Protein AF-A0A7J2KAG3-F1 (afdb_monomer_lite)

Sequence (237 aa):
NYCVRGIPLATIDLNRLYPGDPKGSLAERITATIWKLAKGYEFIVDMHTAGLSIPFILIDPAPPELRKKIIDVAVKTGITVLDEYAPEKYEVKKLAASLPGVAIKENIPSFTVELPGVIGPDEKGISVGFKVLKNIMLTLGLIEDSYEEVNEYPVIKELGYRREDVTALHGGFIEYNVSLGEKVKENTRIAIIRNVFGEIVEEVKAPKECYIVALHDSRRIWSGSTAALIAVKYTPR

Structure (mmCIF, N/CA/C/O backbone):
data_AF-A0A7J2KAG3-F1
#
_entry.id   AF-A0A7J2KAG3-F1
#
loop_
_atom_site.group_PDB
_atom_site.id
_atom_site.type_symbol
_atom_site.label_atom_id
_atom_site.label_alt_id
_atom_site.label_comp_id
_atom_site.label_asym_id
_atom_site.label_entity_id
_atom_site.label_seq_id
_atom_site.pdbx_PDB_ins_code
_atom_site.Cartn_x
_atom_site.Cartn_y
_atom_site.Cartn_z
_atom_site.occupancy
_atom_site.B_iso_or_equiv
_atom_site.auth_seq_id
_atom_site.auth_co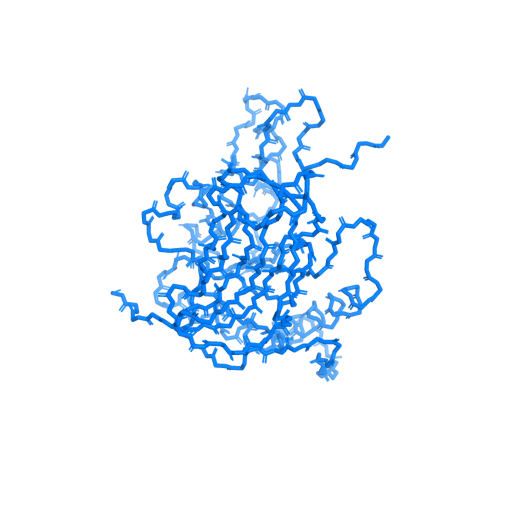mp_id
_atom_site.auth_asym_id
_atom_site.auth_atom_id
_atom_site.pdbx_PDB_model_num
ATOM 1 N N . ASN A 1 1 ? -15.440 -18.493 -12.252 1.00 49.09 1 ASN A N 1
ATOM 2 C CA . ASN A 1 1 ? -14.753 -17.713 -11.200 1.00 49.09 1 ASN A CA 1
ATOM 3 C C . ASN A 1 1 ? -13.962 -16.608 -11.860 1.00 49.09 1 ASN A C 1
ATOM 5 O O . ASN A 1 1 ? -12.964 -16.894 -12.505 1.00 49.09 1 ASN A O 1
ATOM 9 N N . TYR A 1 2 ? -14.458 -15.376 -11.804 1.00 62.03 2 TYR A N 1
ATOM 10 C CA . TYR A 1 2 ? -13.734 -14.231 -12.345 1.00 62.03 2 TYR A CA 1
ATOM 11 C C . TYR A 1 2 ? -12.742 -13.744 -11.281 1.00 62.03 2 TYR A C 1
ATOM 13 O O . TYR A 1 2 ? -13.168 -13.253 -10.241 1.00 62.03 2 TYR A O 1
ATOM 21 N N . CYS A 1 3 ? -11.438 -13.899 -11.519 1.00 75.81 3 CYS A N 1
ATOM 22 C CA . CYS A 1 3 ? -10.382 -13.312 -10.686 1.00 75.81 3 CYS A CA 1
ATOM 23 C C . CYS A 1 3 ? -10.067 -11.904 -11.203 1.00 75.81 3 CYS A C 1
ATOM 25 O O . CYS A 1 3 ? -9.041 -11.688 -11.844 1.00 75.81 3 CYS A O 1
ATOM 27 N N . VAL A 1 4 ? -11.001 -10.970 -11.021 1.00 79.88 4 VAL A N 1
ATOM 28 C CA . VAL A 1 4 ? -10.890 -9.596 -11.533 1.00 79.88 4 VAL A CA 1
ATOM 29 C C . VAL A 1 4 ? -11.095 -8.586 -10.413 1.00 79.88 4 VAL A C 1
ATOM 31 O O . VAL A 1 4 ? -11.877 -8.817 -9.493 1.00 79.88 4 VAL A O 1
ATOM 34 N N . ARG A 1 5 ? -10.409 -7.445 -10.506 1.00 81.50 5 ARG A N 1
ATOM 35 C CA . ARG A 1 5 ? -10.687 -6.283 -9.661 1.00 81.50 5 ARG A CA 1
ATOM 36 C C . ARG A 1 5 ? -12.017 -5.663 -10.098 1.00 81.50 5 ARG A C 1
ATOM 38 O O . ARG A 1 5 ? -12.143 -5.249 -11.248 1.00 81.50 5 ARG A O 1
ATOM 45 N N . GLY A 1 6 ? -12.971 -5.567 -9.174 1.00 82.75 6 GLY A N 1
ATOM 46 C CA . GLY A 1 6 ? -14.291 -4.983 -9.427 1.00 82.75 6 GLY A CA 1
ATOM 47 C C . GLY A 1 6 ? -15.374 -6.015 -9.747 1.00 82.75 6 GLY A C 1
ATOM 48 O O . GLY A 1 6 ? -15.203 -7.215 -9.539 1.00 82.75 6 GLY A O 1
ATOM 49 N N . ILE A 1 7 ? -16.525 -5.539 -10.227 1.00 82.94 7 ILE A N 1
ATOM 50 C CA . ILE A 1 7 ? -17.624 -6.424 -10.640 1.00 82.94 7 ILE A CA 1
ATOM 51 C C . ILE A 1 7 ? -17.296 -7.017 -12.019 1.00 82.94 7 ILE A C 1
ATOM 53 O O . ILE A 1 7 ? -17.003 -6.256 -12.940 1.00 82.94 7 ILE A O 1
ATOM 57 N N . PRO A 1 8 ? -17.377 -8.348 -12.212 1.00 80.62 8 PRO A N 1
ATOM 58 C CA . PRO A 1 8 ? -17.111 -8.964 -13.506 1.00 80.62 8 PRO A CA 1
ATOM 59 C C . PRO A 1 8 ? -17.924 -8.334 -14.634 1.00 80.62 8 PRO A C 1
ATOM 61 O O . PRO A 1 8 ? -19.121 -8.102 -14.483 1.00 80.62 8 PRO A O 1
ATOM 64 N N . LEU A 1 9 ? -17.268 -8.091 -15.771 1.00 76.62 9 LEU A N 1
ATOM 65 C CA . LEU A 1 9 ? -17.854 -7.444 -16.954 1.00 76.62 9 LEU A CA 1
ATOM 66 C C . LEU A 1 9 ? -18.278 -5.977 -16.743 1.00 76.62 9 LEU A C 1
ATOM 68 O O . LEU A 1 9 ? -18.840 -5.374 -17.653 1.00 76.62 9 LEU A O 1
ATOM 72 N N . ALA A 1 10 ? -17.965 -5.379 -15.592 1.00 77.00 10 ALA A N 1
ATOM 73 C CA . ALA A 1 10 ? -18.113 -3.956 -15.331 1.00 77.00 10 ALA A CA 1
ATOM 74 C C . ALA A 1 10 ? -16.744 -3.334 -15.021 1.00 77.00 10 ALA A C 1
ATOM 76 O O . ALA A 1 10 ? -15.907 -3.920 -14.341 1.00 77.00 10 ALA A O 1
ATOM 77 N N . THR A 1 11 ? -16.512 -2.102 -15.466 1.00 79.38 11 THR A N 1
ATOM 78 C CA . THR A 1 11 ? -15.291 -1.340 -15.143 1.00 79.38 11 THR A CA 1
ATOM 79 C C . THR A 1 11 ? -15.426 -0.592 -13.811 1.00 79.38 11 THR A C 1
ATOM 81 O O . THR A 1 11 ? -14.945 0.532 -13.669 1.00 79.38 11 THR A O 1
ATOM 84 N N . ILE A 1 12 ? -16.155 -1.174 -12.854 1.00 88.19 12 ILE A N 1
ATOM 85 C CA . ILE A 1 12 ? -16.530 -0.527 -11.593 1.00 88.19 12 ILE A CA 1
ATOM 86 C C . ILE A 1 12 ? -15.623 -1.024 -10.469 1.00 88.19 12 ILE A C 1
ATOM 88 O O . ILE A 1 12 ? -15.639 -2.207 -10.129 1.00 88.19 12 ILE A O 1
ATOM 92 N N . ASP A 1 13 ? -14.889 -0.098 -9.852 1.00 90.88 13 ASP A N 1
ATOM 93 C CA . ASP A 1 13 ? -14.155 -0.336 -8.609 1.00 90.88 13 ASP A CA 1
ATOM 94 C C . ASP A 1 13 ? -15.065 -0.027 -7.409 1.00 90.88 13 ASP A C 1
ATOM 96 O O . ASP A 1 13 ? -15.431 1.127 -7.175 1.00 90.88 13 ASP A O 1
ATOM 100 N N . LEU A 1 14 ? -15.436 -1.062 -6.647 1.00 92.94 14 LEU A N 1
ATOM 101 C CA . LEU A 1 14 ? -16.272 -0.923 -5.449 1.00 92.94 14 LEU A CA 1
ATOM 102 C C . LEU A 1 14 ? -15.633 0.006 -4.412 1.00 92.94 14 LEU A C 1
ATOM 104 O O . LEU A 1 14 ? -16.338 0.762 -3.749 1.00 92.94 14 LEU A O 1
ATOM 108 N N . ASN A 1 15 ? -14.300 0.024 -4.315 1.00 94.25 15 ASN A N 1
ATOM 109 C CA . ASN A 1 15 ? -13.588 0.837 -3.332 1.00 94.25 15 ASN A CA 1
ATOM 110 C C . ASN A 1 15 ? -13.514 2.328 -3.726 1.00 94.25 15 ASN A C 1
ATOM 112 O O . ASN A 1 15 ? -12.659 3.065 -3.237 1.00 94.25 15 ASN A O 1
ATOM 116 N N . ARG A 1 16 ? -14.366 2.769 -4.661 1.00 95.69 16 ARG A N 1
ATOM 117 C CA . ARG A 1 16 ? -14.600 4.171 -5.052 1.00 95.69 16 ARG A CA 1
ATOM 118 C C . ARG A 1 16 ? -16.066 4.581 -4.916 1.00 95.69 16 ARG A C 1
ATOM 120 O O . ARG A 1 16 ? -16.443 5.648 -5.395 1.00 95.69 16 ARG A O 1
ATOM 127 N N . LEU A 1 17 ? -16.887 3.717 -4.321 1.00 95.88 17 LEU A N 1
ATOM 128 C CA . LEU A 1 17 ? -18.338 3.861 -4.245 1.00 95.88 17 LEU A CA 1
ATOM 129 C C . LEU A 1 17 ? -18.866 3.832 -2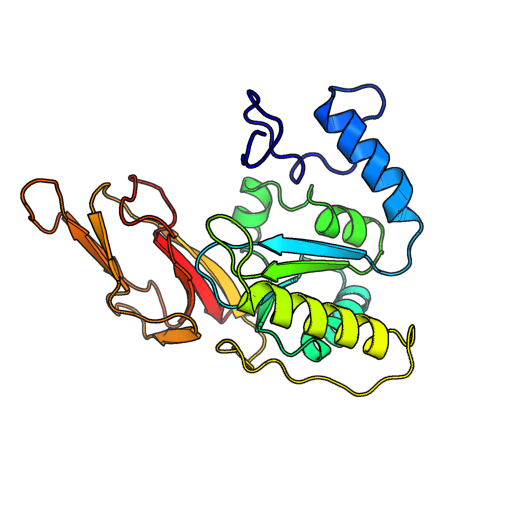.810 1.00 95.88 17 LEU A C 1
ATOM 131 O O . LEU A 1 17 ? -20.073 3.698 -2.632 1.00 95.88 17 LEU A O 1
ATOM 135 N N . TYR A 1 18 ? -18.020 3.930 -1.783 1.00 97.56 18 TYR A N 1
ATOM 136 C CA . TYR A 1 18 ? -18.510 4.120 -0.417 1.00 97.56 18 TYR A CA 1
ATOM 137 C C . TYR A 1 18 ? -19.001 5.569 -0.227 1.00 97.56 18 TYR A C 1
ATOM 139 O O . TYR A 1 18 ? -18.420 6.487 -0.811 1.00 97.56 18 TYR A O 1
ATOM 147 N N . PRO A 1 19 ? -20.059 5.815 0.572 1.00 97.50 19 PRO A N 1
ATOM 148 C CA . PRO A 1 19 ? -20.833 4.856 1.375 1.00 97.50 19 PRO A CA 1
ATOM 149 C C . PRO A 1 19 ? -21.878 4.045 0.589 1.00 97.50 19 PRO A C 1
ATOM 151 O O . PRO A 1 19 ? -22.552 3.215 1.187 1.00 97.50 19 PRO A O 1
ATOM 154 N N . GLY A 1 20 ? -22.023 4.265 -0.717 1.00 96.75 20 GLY A N 1
ATOM 155 C CA . GLY A 1 20 ? -22.986 3.578 -1.581 1.00 96.75 20 GLY A CA 1
ATOM 156 C C . GLY A 1 20 ? -24.388 4.183 -1.553 1.00 96.75 20 GLY A C 1
ATOM 157 O O . GLY A 1 20 ? -24.662 5.146 -0.839 1.00 96.75 20 GLY A O 1
ATOM 158 N N . ASP A 1 21 ? -25.288 3.585 -2.332 1.00 97.69 21 ASP A N 1
ATOM 159 C CA . ASP A 1 21 ? -26.709 3.936 -2.403 1.00 97.69 21 ASP A CA 1
ATOM 160 C C . ASP A 1 21 ? -27.565 2.651 -2.389 1.00 97.69 21 ASP A C 1
ATOM 162 O O . ASP A 1 21 ? -27.508 1.857 -3.335 1.00 97.69 21 ASP A O 1
ATOM 166 N N . PRO A 1 22 ? -28.410 2.424 -1.360 1.00 97.56 22 PRO A N 1
ATOM 167 C CA . PRO A 1 22 ? -29.285 1.251 -1.291 1.00 97.56 22 PRO A CA 1
ATOM 168 C C . PRO A 1 22 ? -30.355 1.207 -2.394 1.00 97.56 22 PRO A C 1
ATOM 170 O O . PRO A 1 22 ? -30.988 0.164 -2.584 1.00 97.56 22 PRO A O 1
ATOM 173 N N . LYS A 1 23 ? -30.590 2.310 -3.113 1.00 97.81 23 LYS A N 1
ATOM 174 C CA . LYS A 1 23 ? -31.501 2.393 -4.261 1.00 97.81 23 LYS A CA 1
ATOM 175 C C . LYS A 1 23 ? -30.770 2.472 -5.607 1.00 97.81 23 LYS A C 1
ATOM 177 O O . LYS A 1 23 ? -31.441 2.353 -6.632 1.00 97.81 23 LYS A O 1
ATOM 182 N N . GLY A 1 24 ? -29.443 2.580 -5.603 1.00 95.75 24 GLY A N 1
ATOM 183 C CA . GLY A 1 24 ? -28.614 2.756 -6.794 1.00 95.75 24 GLY A CA 1
ATOM 184 C C . GLY A 1 24 ? -28.371 1.473 -7.593 1.00 95.75 24 GLY A C 1
ATOM 185 O O . GLY A 1 24 ? -29.162 0.520 -7.573 1.00 95.75 24 GLY A O 1
ATOM 186 N N . SER A 1 25 ? -27.252 1.456 -8.312 1.00 93.94 25 SER A N 1
ATOM 187 C CA . SER A 1 25 ? -26.742 0.300 -9.054 1.00 93.94 25 SER A CA 1
ATOM 188 C C . SER A 1 25 ? -26.410 -0.887 -8.138 1.00 93.94 25 SER A C 1
ATOM 190 O O . SER A 1 25 ? -26.338 -0.763 -6.916 1.00 93.94 25 SER A O 1
ATOM 192 N N . LEU A 1 26 ? -26.167 -2.067 -8.723 1.00 93.31 26 LEU A N 1
ATOM 193 C CA . LEU A 1 26 ? -25.739 -3.247 -7.957 1.00 93.31 26 LEU A CA 1
ATOM 194 C C . LEU A 1 26 ? -24.493 -2.953 -7.102 1.00 93.31 26 LEU A C 1
ATOM 196 O O . LEU A 1 26 ? -24.457 -3.315 -5.930 1.00 93.31 26 LEU A O 1
ATOM 200 N N . ALA A 1 27 ? -23.503 -2.269 -7.680 1.00 93.50 27 ALA A N 1
ATOM 201 C CA . ALA A 1 27 ? -22.267 -1.900 -6.998 1.00 93.50 27 ALA A CA 1
ATOM 202 C C . ALA A 1 27 ? -22.521 -0.999 -5.783 1.00 93.50 27 ALA A C 1
ATOM 204 O O . ALA A 1 27 ? -22.018 -1.271 -4.696 1.00 93.50 27 ALA A O 1
ATOM 205 N N . GLU A 1 28 ? -23.360 0.022 -5.957 1.00 95.81 28 GLU A N 1
ATOM 206 C CA . GLU A 1 28 ? -23.739 0.955 -4.894 1.00 95.81 28 GLU A CA 1
ATOM 207 C C . GLU A 1 28 ? -24.552 0.282 -3.786 1.00 95.81 28 GLU A C 1
ATOM 209 O O . GLU A 1 28 ? -24.387 0.610 -2.614 1.00 95.81 28 GLU A O 1
ATOM 214 N N . ARG A 1 29 ? -25.400 -0.694 -4.126 1.00 97.31 29 ARG A N 1
ATOM 215 C CA . ARG A 1 29 ? -26.149 -1.483 -3.137 1.00 97.31 29 ARG A CA 1
ATOM 216 C C . ARG A 1 29 ? -25.236 -2.395 -2.323 1.00 97.31 29 ARG A C 1
ATOM 218 O O . ARG A 1 29 ? -25.456 -2.554 -1.120 1.00 97.31 29 ARG A O 1
ATOM 225 N N . ILE A 1 30 ? -24.219 -2.982 -2.960 1.00 95.62 30 ILE A N 1
ATOM 226 C CA . ILE A 1 30 ? -23.192 -3.782 -2.279 1.00 95.62 30 ILE A CA 1
ATOM 227 C C . ILE A 1 30 ? -22.427 -2.898 -1.291 1.00 95.62 30 ILE A C 1
ATOM 229 O O . ILE A 1 30 ? -22.384 -3.228 -0.105 1.00 95.62 30 ILE A O 1
ATOM 233 N N . THR A 1 31 ? -21.891 -1.755 -1.733 1.00 96.81 31 THR A N 1
ATOM 234 C CA . THR A 1 31 ? -21.136 -0.856 -0.843 1.00 96.81 31 THR A CA 1
ATOM 235 C C . THR A 1 31 ? -22.012 -0.262 0.257 1.00 96.81 31 THR A C 1
ATOM 237 O O . THR A 1 31 ? -21.573 -0.231 1.403 1.00 96.81 31 THR A O 1
ATOM 240 N N . ALA A 1 32 ? -23.276 0.079 -0.024 1.00 98.31 32 ALA A N 1
ATOM 241 C CA . ALA A 1 32 ? -24.244 0.511 0.990 1.00 98.31 32 ALA A CA 1
ATOM 242 C C . ALA A 1 32 ? -24.508 -0.555 2.056 1.00 98.31 32 ALA A C 1
ATOM 244 O O . ALA A 1 32 ? -24.640 -0.240 3.240 1.00 98.31 32 ALA A O 1
ATOM 245 N N . THR A 1 33 ? -24.572 -1.825 1.653 1.00 97.88 33 THR A N 1
ATOM 246 C CA . THR A 1 33 ? -24.778 -2.940 2.583 1.00 97.88 33 THR A CA 1
ATOM 247 C C . THR A 1 33 ? -23.553 -3.151 3.468 1.00 97.88 33 THR A C 1
ATOM 249 O O . THR A 1 33 ? -23.701 -3.251 4.685 1.00 97.88 33 THR A O 1
ATOM 252 N N . ILE A 1 34 ? -22.351 -3.159 2.882 1.00 97.25 34 ILE A N 1
ATOM 253 C CA . ILE A 1 34 ? -21.095 -3.281 3.636 1.00 97.25 34 ILE A CA 1
ATOM 254 C C . ILE A 1 34 ? -20.953 -2.111 4.610 1.00 97.25 34 ILE A C 1
A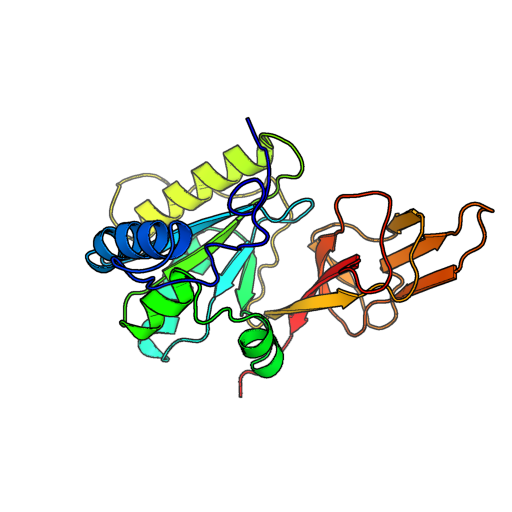TOM 256 O O . ILE A 1 34 ? -20.712 -2.323 5.795 1.00 97.25 34 ILE A O 1
ATOM 260 N N . TRP A 1 35 ? -21.173 -0.881 4.142 1.00 98.19 35 TRP A N 1
ATOM 261 C CA . TRP A 1 35 ? -21.072 0.314 4.973 1.00 98.19 35 TRP A CA 1
ATOM 262 C C . TRP A 1 35 ? -22.056 0.298 6.143 1.00 98.19 35 TRP A C 1
ATOM 264 O O . TRP A 1 35 ? -21.673 0.597 7.272 1.00 98.19 35 TRP A O 1
ATOM 274 N N . LYS A 1 36 ? -23.311 -0.108 5.904 1.00 97.88 36 LYS A N 1
ATOM 275 C CA . LYS A 1 36 ? -24.325 -0.247 6.959 1.00 97.88 36 LYS A CA 1
ATOM 276 C C . LYS A 1 36 ? -23.866 -1.179 8.086 1.00 97.88 36 LYS A C 1
ATOM 278 O O . LYS A 1 36 ? -24.211 -0.920 9.235 1.00 97.88 36 LYS A O 1
ATOM 283 N N . LEU A 1 37 ? -23.127 -2.241 7.763 1.00 96.25 37 LEU A N 1
ATOM 284 C CA . LEU A 1 37 ? -22.545 -3.150 8.752 1.00 96.25 37 LEU A CA 1
ATOM 285 C C . LEU A 1 37 ? -21.316 -2.520 9.422 1.00 96.25 37 LEU A C 1
ATOM 287 O O . LEU A 1 37 ? -21.235 -2.484 10.645 1.00 96.25 37 LEU A O 1
ATOM 291 N N . ALA A 1 38 ? -20.387 -1.986 8.627 1.00 96.62 38 ALA A N 1
ATOM 292 C CA . ALA A 1 38 ? -19.094 -1.495 9.094 1.00 96.62 38 ALA A CA 1
ATOM 293 C C . ALA A 1 38 ? -19.200 -0.277 10.030 1.00 96.62 38 ALA A C 1
ATOM 295 O O . ALA A 1 38 ? -18.462 -0.184 11.007 1.00 96.62 38 ALA A O 1
ATOM 296 N N . LYS A 1 39 ? -20.144 0.641 9.783 1.00 96.56 39 LYS A N 1
ATOM 297 C CA . LYS A 1 39 ? -20.259 1.910 10.527 1.00 96.56 39 LYS A CA 1
ATOM 298 C C . LYS A 1 39 ? -20.600 1.777 12.017 1.00 96.56 39 LYS A C 1
ATOM 300 O O . LYS A 1 39 ? -20.619 2.782 12.718 1.00 96.56 39 LYS A O 1
ATOM 305 N N . GLY A 1 40 ? -20.969 0.581 12.475 1.00 96.00 40 GLY A N 1
ATOM 306 C CA . GLY A 1 40 ? -21.277 0.305 13.880 1.00 96.00 40 GLY A CA 1
ATOM 307 C C . GLY A 1 40 ? -20.069 -0.122 14.719 1.00 96.00 40 GLY A C 1
ATOM 308 O O . GLY A 1 40 ? -20.230 -0.308 15.921 1.00 96.00 40 GLY A O 1
ATOM 309 N N . TYR A 1 41 ? -18.895 -0.311 14.108 1.00 96.75 41 TYR A N 1
ATOM 310 C CA . TYR A 1 41 ? -17.692 -0.798 14.786 1.00 96.75 41 TYR A CA 1
ATOM 311 C C . TYR A 1 41 ? -16.752 0.339 15.203 1.00 96.75 41 TYR A C 1
ATOM 313 O O . TYR A 1 41 ? -16.732 1.410 14.601 1.00 96.75 41 TYR A O 1
ATOM 321 N N . GLU A 1 42 ? -15.943 0.081 16.232 1.00 96.44 42 GLU A N 1
ATOM 322 C CA . GLU A 1 42 ? -15.033 1.067 16.835 1.00 96.44 42 GLU A CA 1
ATOM 323 C C . GLU A 1 42 ? -13.697 1.209 16.096 1.00 96.44 42 GLU A C 1
ATOM 325 O O . GLU A 1 42 ? -12.978 2.180 16.317 1.00 96.44 42 GLU A O 1
ATOM 330 N N . PHE A 1 43 ? -13.359 0.251 15.231 1.00 98.25 43 PHE A N 1
ATOM 331 C CA . PHE A 1 43 ? -12.166 0.266 14.390 1.00 98.25 43 PHE A CA 1
ATOM 332 C C . PHE A 1 43 ? -12.419 -0.563 13.127 1.00 98.25 43 PHE A C 1
ATOM 334 O O . PHE A 1 43 ? -12.997 -1.648 13.213 1.00 98.25 43 PHE A O 1
ATOM 341 N N . ILE A 1 44 ? -11.984 -0.085 11.959 1.00 98.44 44 ILE A N 1
ATOM 342 C CA . ILE A 1 44 ? -12.141 -0.801 10.682 1.00 98.44 44 ILE A CA 1
ATOM 343 C C . ILE A 1 44 ? -10.766 -1.085 10.071 1.00 98.44 44 ILE A C 1
ATOM 345 O O . ILE A 1 44 ? -9.975 -0.175 9.842 1.00 98.44 44 ILE A O 1
ATOM 349 N N . VAL A 1 45 ? -10.501 -2.354 9.766 1.00 98.38 45 VAL A N 1
ATOM 350 C CA . VAL A 1 45 ? -9.312 -2.787 9.020 1.00 98.38 45 VAL A CA 1
ATOM 351 C C . VAL A 1 45 ? -9.770 -3.298 7.663 1.00 98.38 45 VAL A C 1
ATOM 353 O O . VAL A 1 45 ? -10.521 -4.270 7.595 1.00 98.38 45 VAL A O 1
ATOM 356 N N . ASP A 1 46 ? -9.333 -2.642 6.591 1.00 98.06 46 ASP A N 1
ATOM 357 C CA . ASP A 1 46 ? -9.652 -3.047 5.222 1.00 98.06 46 ASP A CA 1
ATOM 358 C C . ASP A 1 46 ? -8.470 -3.832 4.630 1.00 98.06 46 ASP A C 1
ATOM 360 O O . ASP A 1 46 ? -7.385 -3.282 4.440 1.00 98.06 46 ASP A O 1
ATOM 364 N N . MET A 1 47 ? -8.651 -5.135 4.394 1.00 97.38 47 MET A N 1
ATOM 365 C CA . MET A 1 47 ? -7.582 -6.054 3.976 1.00 97.38 47 MET A CA 1
ATOM 366 C C . MET A 1 47 ? -7.507 -6.151 2.447 1.00 97.38 47 MET A C 1
ATOM 368 O O . MET A 1 47 ? -8.446 -6.613 1.800 1.00 97.38 47 MET A O 1
ATOM 372 N N . HIS A 1 48 ? -6.371 -5.760 1.875 1.00 96.56 48 HIS A N 1
ATOM 373 C CA . HIS A 1 48 ? -6.094 -5.719 0.438 1.00 96.56 48 HIS A CA 1
ATOM 374 C C . HIS A 1 48 ? -4.815 -6.484 0.089 1.00 96.56 48 HIS A C 1
ATOM 376 O O . HIS A 1 48 ? -4.065 -6.953 0.949 1.00 96.56 48 HIS A O 1
ATOM 382 N N . THR A 1 49 ? -4.582 -6.614 -1.215 1.00 94.56 49 THR A N 1
ATOM 383 C CA . THR A 1 49 ? -3.326 -7.119 -1.767 1.00 94.56 49 THR A CA 1
ATOM 384 C C . THR A 1 49 ? -2.784 -6.138 -2.803 1.00 94.56 49 THR A C 1
ATOM 386 O O . THR A 1 49 ? -3.556 -5.580 -3.588 1.00 94.56 49 THR A O 1
ATOM 389 N N . ALA A 1 50 ? -1.461 -5.979 -2.842 1.00 93.81 50 ALA A N 1
ATOM 390 C CA . ALA A 1 50 ? -0.758 -4.995 -3.663 1.00 93.81 50 ALA A CA 1
ATOM 391 C C . ALA A 1 50 ? 0.219 -5.619 -4.676 1.00 93.81 50 ALA A C 1
ATOM 393 O O . ALA A 1 50 ? 1.183 -4.974 -5.095 1.00 93.81 50 ALA A O 1
ATOM 394 N N . GLY A 1 51 ? -0.028 -6.856 -5.117 1.00 92.25 51 GLY A N 1
ATOM 395 C CA . GLY A 1 51 ? 0.791 -7.481 -6.155 1.00 92.25 51 GLY A CA 1
ATOM 396 C C . GLY A 1 51 ? 2.185 -7.846 -5.649 1.00 92.25 51 GLY A C 1
ATOM 397 O O . GLY A 1 51 ? 2.349 -8.441 -4.581 1.00 92.25 51 GLY A O 1
ATOM 398 N N . LEU A 1 52 ? 3.202 -7.505 -6.441 1.00 95.19 52 LEU A N 1
ATOM 399 C CA . LEU A 1 52 ? 4.605 -7.684 -6.085 1.00 95.19 52 LEU A CA 1
ATOM 400 C C . LEU A 1 52 ? 5.054 -6.533 -5.171 1.00 95.19 52 LEU A C 1
ATOM 402 O O . LEU A 1 52 ? 5.569 -5.521 -5.648 1.00 95.19 52 LEU A O 1
ATOM 406 N N . SER A 1 53 ? 4.853 -6.684 -3.862 1.00 97.31 53 SER A N 1
ATOM 407 C CA . SER A 1 53 ? 5.131 -5.637 -2.873 1.00 97.31 53 SER A CA 1
ATOM 408 C C . SER A 1 53 ? 5.751 -6.165 -1.576 1.00 97.31 53 SER A C 1
ATOM 410 O O . SER A 1 53 ? 5.712 -7.359 -1.286 1.00 97.31 53 SER A O 1
ATOM 412 N N . ILE A 1 54 ? 6.319 -5.270 -0.764 1.00 97.94 54 ILE A N 1
ATOM 413 C CA . ILE A 1 54 ? 6.396 -5.507 0.690 1.00 97.94 54 ILE A CA 1
ATOM 414 C C . ILE A 1 54 ? 4.983 -5.381 1.295 1.00 97.94 54 ILE A C 1
ATOM 416 O O . ILE A 1 54 ? 4.115 -4.791 0.647 1.00 97.94 54 ILE A O 1
ATOM 420 N N . PRO A 1 55 ? 4.709 -5.894 2.505 1.00 98.19 55 PRO A N 1
ATOM 421 C CA . PRO A 1 55 ? 3.477 -5.579 3.218 1.00 98.19 55 PRO A CA 1
ATOM 422 C C . PRO A 1 55 ? 3.522 -4.145 3.765 1.00 98.19 55 PRO A C 1
ATOM 424 O O . PRO A 1 55 ? 4.544 -3.710 4.312 1.00 98.19 55 PRO A O 1
ATOM 427 N N . PHE A 1 56 ? 2.422 -3.405 3.633 1.00 98.75 56 PHE A N 1
ATOM 428 C CA . PHE A 1 56 ? 2.323 -2.039 4.149 1.00 98.75 56 PHE A CA 1
ATOM 429 C C . PHE A 1 56 ? 0.904 -1.658 4.577 1.00 98.75 56 PHE A C 1
ATOM 431 O O . PHE A 1 56 ? -0.076 -2.277 4.183 1.00 98.75 56 PHE A O 1
ATOM 438 N N . ILE A 1 57 ? 0.804 -0.617 5.395 1.00 98.75 57 ILE A N 1
ATOM 439 C CA . ILE A 1 57 ? -0.437 0.037 5.795 1.00 98.75 57 ILE A CA 1
ATOM 440 C C . ILE A 1 57 ? -0.528 1.387 5.097 1.00 98.75 57 ILE A C 1
ATOM 442 O O . ILE A 1 57 ? 0.477 2.091 4.971 1.00 98.75 57 ILE A O 1
ATOM 446 N N . LEU A 1 58 ? -1.740 1.756 4.689 1.00 98.62 58 LEU A N 1
ATOM 447 C CA . LEU A 1 58 ? -2.060 3.088 4.190 1.00 98.62 58 LEU A CA 1
ATOM 448 C C . LEU A 1 58 ? -2.919 3.841 5.192 1.00 98.62 58 LEU A C 1
ATOM 450 O O . LEU A 1 58 ? -3.976 3.359 5.606 1.00 98.62 58 LEU A O 1
ATOM 454 N N . ILE A 1 59 ? -2.451 5.034 5.543 1.00 98.25 59 ILE A N 1
ATOM 455 C CA . ILE A 1 59 ? -3.154 5.972 6.406 1.00 98.25 59 ILE A CA 1
ATOM 456 C C . ILE A 1 59 ? -3.772 7.070 5.542 1.00 98.25 59 ILE A C 1
ATOM 458 O O . ILE A 1 59 ? -3.063 7.895 4.956 1.00 98.25 59 ILE A O 1
ATOM 462 N N . ASP A 1 60 ? -5.100 7.091 5.478 1.00 98.06 60 ASP A N 1
ATOM 463 C CA . ASP A 1 60 ? -5.850 8.181 4.861 1.00 98.06 60 ASP A CA 1
ATOM 464 C C . ASP A 1 60 ? -5.747 9.479 5.700 1.00 98.06 60 ASP A C 1
ATOM 466 O O . ASP A 1 60 ? -5.478 9.446 6.910 1.00 98.06 60 ASP A O 1
ATOM 470 N N . PRO A 1 61 ? -5.973 10.659 5.089 1.00 96.69 61 PRO A N 1
ATOM 471 C CA . PRO A 1 61 ? -6.015 11.926 5.813 1.00 96.69 61 PRO A CA 1
ATOM 472 C C . PRO A 1 61 ? -7.072 11.914 6.926 1.00 96.69 61 PRO A C 1
ATOM 474 O O . PRO A 1 61 ? -8.250 11.690 6.661 1.00 96.69 61 PRO A O 1
ATOM 477 N N . ALA A 1 62 ? -6.661 12.211 8.161 1.00 97.00 62 ALA A N 1
ATOM 478 C CA . ALA A 1 62 ? -7.523 12.170 9.342 1.00 97.00 62 ALA A CA 1
ATOM 479 C C . ALA A 1 62 ? -7.237 13.342 10.303 1.00 97.00 62 ALA A C 1
ATOM 481 O O . ALA A 1 62 ? -6.099 13.824 10.349 1.00 97.00 62 ALA A O 1
ATOM 482 N N . PRO A 1 63 ? -8.227 13.784 11.109 1.00 96.75 63 PRO A N 1
ATOM 483 C CA . PRO A 1 63 ? -8.007 14.763 12.175 1.00 96.75 63 PRO A CA 1
ATOM 484 C C . PRO A 1 63 ? -6.928 14.296 13.172 1.00 96.75 63 PRO A C 1
ATOM 486 O O . PRO A 1 63 ? -6.842 13.091 13.419 1.00 96.75 63 PRO A O 1
ATOM 489 N N . PRO A 1 64 ? -6.147 15.201 13.798 1.00 95.94 64 PRO A N 1
ATOM 490 C CA . PRO A 1 64 ? -4.973 14.834 14.602 1.00 95.94 64 PRO A CA 1
ATOM 491 C C . PRO A 1 64 ? -5.220 13.763 15.674 1.00 95.94 64 PRO A C 1
ATOM 493 O O . PRO A 1 64 ? -4.469 12.794 15.759 1.00 95.94 64 PRO A O 1
ATOM 496 N N . GLU A 1 65 ? -6.301 13.892 16.448 1.00 96.31 65 GLU A N 1
ATOM 497 C CA . GLU A 1 65 ? -6.636 12.940 17.517 1.00 96.31 65 GLU A CA 1
ATOM 498 C C . GLU A 1 65 ? -6.998 11.552 16.978 1.00 96.31 65 GLU A C 1
ATOM 500 O O . GLU A 1 65 ? -6.557 10.532 17.509 1.00 96.31 65 GLU A O 1
ATOM 505 N N . LEU A 1 66 ? -7.777 11.501 15.894 1.00 98.00 66 LEU A N 1
ATOM 506 C CA . LEU A 1 66 ? -8.142 10.241 15.252 1.00 98.00 66 LEU A CA 1
ATOM 507 C C . LEU A 1 66 ? -6.915 9.596 14.605 1.00 98.00 66 LEU A C 1
ATOM 509 O O . LEU A 1 66 ? -6.663 8.407 14.784 1.00 98.00 66 LEU A O 1
ATOM 513 N N . ARG A 1 67 ? -6.105 10.405 13.917 1.00 97.56 67 ARG A N 1
ATOM 514 C CA . ARG A 1 67 ? -4.861 9.982 13.276 1.00 97.56 67 ARG A CA 1
ATOM 515 C C . ARG A 1 67 ? -3.887 9.371 14.275 1.00 97.56 67 ARG A C 1
ATOM 517 O O . ARG A 1 67 ? -3.294 8.342 13.972 1.00 97.56 67 ARG A O 1
ATOM 524 N N . LYS A 1 68 ? -3.750 9.958 15.466 1.00 97.38 68 LYS A N 1
ATOM 525 C CA . LYS A 1 68 ? -2.913 9.405 16.536 1.00 97.38 68 LYS A CA 1
ATOM 526 C C . LYS A 1 68 ? -3.351 7.986 16.906 1.00 97.38 68 LYS A C 1
ATOM 528 O O . LYS A 1 68 ? -2.524 7.084 16.875 1.00 97.38 68 LYS A O 1
ATOM 533 N N . LYS A 1 69 ? -4.650 7.769 17.143 1.00 97.56 69 LYS A N 1
ATOM 534 C CA . LYS A 1 69 ? -5.200 6.432 17.441 1.00 97.56 69 LYS A CA 1
ATOM 535 C C . LYS A 1 69 ? -4.924 5.425 16.323 1.00 97.56 69 LYS A C 1
ATOM 537 O O . LYS A 1 69 ? -4.556 4.290 16.598 1.00 97.56 69 LYS A O 1
ATOM 542 N N . ILE A 1 70 ? -5.096 5.842 15.068 1.00 98.50 70 ILE A N 1
ATOM 543 C CA . ILE A 1 70 ? -4.841 4.994 13.897 1.00 98.50 70 ILE A CA 1
ATOM 544 C C . ILE A 1 70 ? -3.355 4.600 13.842 1.00 98.50 70 ILE A C 1
ATOM 546 O O . ILE A 1 70 ? -3.040 3.419 13.701 1.00 98.50 70 ILE A O 1
ATOM 550 N N . ILE A 1 71 ? -2.444 5.567 13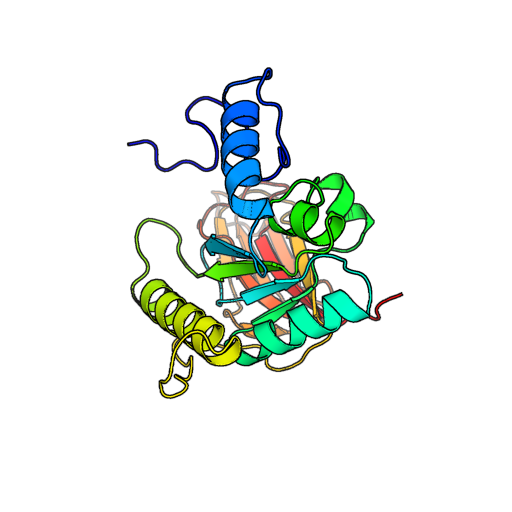.991 1.00 97.94 71 ILE A N 1
ATOM 551 C CA . ILE A 1 71 ? -0.993 5.331 13.954 1.00 97.94 71 ILE A CA 1
ATOM 552 C C . ILE A 1 71 ? -0.552 4.436 15.115 1.00 97.94 71 ILE A C 1
ATOM 554 O O . ILE A 1 71 ? 0.221 3.510 14.881 1.00 97.94 71 ILE A O 1
ATOM 558 N N . ASP A 1 72 ? -1.069 4.655 16.328 1.00 97.75 72 ASP A N 1
ATOM 559 C CA . ASP A 1 72 ? -0.737 3.858 17.518 1.00 97.75 72 ASP A CA 1
ATOM 560 C C . ASP A 1 72 ? -1.011 2.359 17.308 1.00 97.75 72 ASP A C 1
ATOM 562 O O . ASP A 1 72 ? -0.280 1.518 17.838 1.00 97.75 72 ASP A O 1
ATOM 566 N N . VAL A 1 73 ? -2.037 2.021 16.517 1.00 98.44 73 VAL A N 1
ATOM 567 C CA . VAL A 1 73 ? -2.338 0.640 16.114 1.00 98.44 73 VAL A CA 1
ATOM 568 C C . VAL A 1 73 ? -1.473 0.206 14.933 1.00 98.44 73 VAL A C 1
ATOM 570 O O . VAL A 1 73 ? -0.857 -0.857 14.984 1.00 98.44 73 VAL A O 1
ATOM 573 N N . ALA A 1 74 ? -1.382 1.029 13.885 1.00 98.44 74 ALA A N 1
ATOM 574 C CA . ALA A 1 74 ? -0.668 0.696 12.655 1.00 98.44 74 ALA A CA 1
ATOM 575 C C . ALA A 1 74 ? 0.807 0.345 12.902 1.00 98.44 74 ALA A C 1
ATOM 577 O O . ALA A 1 74 ? 1.294 -0.661 12.392 1.00 98.44 74 ALA A O 1
ATOM 578 N N . VAL A 1 75 ? 1.522 1.111 13.731 1.00 97.81 75 VAL A N 1
ATOM 579 C CA . VAL A 1 75 ? 2.951 0.857 14.002 1.00 97.81 75 VAL A CA 1
ATOM 580 C C . VAL A 1 75 ? 3.191 -0.441 14.774 1.00 97.81 75 VAL A C 1
ATOM 582 O O . VAL A 1 75 ? 4.238 -1.064 14.621 1.00 97.81 75 VAL A O 1
ATOM 585 N N . LYS A 1 76 ? 2.211 -0.883 15.569 1.00 97.88 76 LYS A N 1
ATOM 586 C CA . LYS A 1 76 ? 2.268 -2.140 16.326 1.00 97.88 76 LYS A CA 1
ATOM 587 C C . LYS A 1 76 ? 1.934 -3.361 15.478 1.00 97.88 76 LYS A C 1
ATOM 589 O O . LYS A 1 76 ? 1.980 -4.468 15.987 1.00 97.88 76 LYS A O 1
ATOM 594 N N . THR A 1 77 ? 1.617 -3.202 14.196 1.00 98.06 77 THR A N 1
ATOM 595 C CA . THR A 1 77 ? 1.453 -4.351 13.292 1.00 98.06 77 THR A CA 1
ATOM 596 C C . THR A 1 77 ? 2.787 -4.968 12.877 1.00 98.06 77 THR A C 1
ATOM 598 O O . THR A 1 77 ? 2.820 -6.130 12.477 1.00 98.06 77 THR A O 1
ATOM 601 N N . GLY A 1 78 ? 3.881 -4.205 12.982 1.00 97.31 78 GLY A N 1
ATOM 602 C CA . GLY A 1 78 ? 5.220 -4.642 12.593 1.00 97.31 78 GLY A CA 1
ATOM 603 C C . GLY A 1 78 ? 5.511 -4.550 11.092 1.00 97.31 78 GLY A C 1
ATOM 604 O O . GLY A 1 78 ? 6.591 -4.961 10.678 1.00 97.31 78 GLY A O 1
ATOM 605 N N . ILE A 1 79 ? 4.595 -4.005 10.282 1.00 98.50 79 ILE A N 1
ATOM 606 C CA . ILE A 1 79 ? 4.793 -3.784 8.839 1.00 98.50 79 ILE A CA 1
ATOM 607 C C . ILE A 1 79 ? 4.957 -2.297 8.505 1.00 98.50 79 ILE A C 1
ATOM 609 O O . ILE A 1 79 ? 4.767 -1.421 9.346 1.00 98.50 79 ILE A O 1
ATOM 613 N N . THR A 1 80 ? 5.356 -2.010 7.266 1.00 98.69 80 THR A N 1
ATOM 614 C CA . THR A 1 8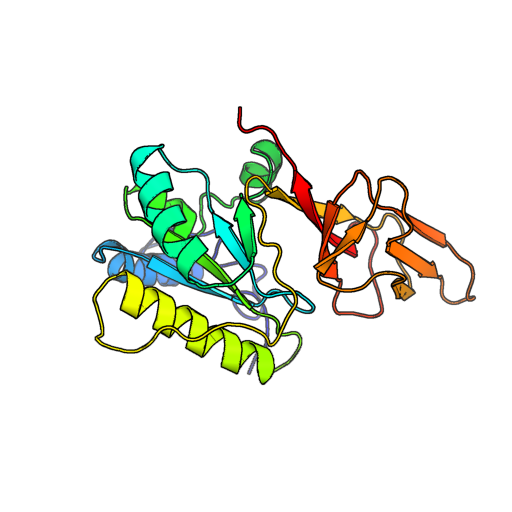0 ? 5.615 -0.647 6.783 1.00 98.69 80 THR A CA 1
ATOM 615 C C . THR A 1 80 ? 4.362 0.224 6.908 1.00 98.69 80 THR A C 1
ATOM 617 O O . THR A 1 80 ? 3.296 -0.192 6.473 1.00 98.69 80 THR A O 1
ATOM 620 N N . VAL A 1 81 ? 4.468 1.449 7.427 1.00 98.56 81 VAL A N 1
ATOM 621 C CA . VAL A 1 81 ? 3.332 2.388 7.520 1.00 98.56 81 VAL A CA 1
ATOM 622 C C . VAL A 1 81 ? 3.583 3.588 6.616 1.00 98.56 81 VAL A C 1
ATOM 624 O O . VAL A 1 81 ? 4.576 4.295 6.785 1.00 98.56 81 VAL A O 1
ATOM 627 N N . LEU A 1 82 ? 2.677 3.824 5.669 1.00 98.50 82 LEU A N 1
ATOM 628 C CA . LEU A 1 82 ? 2.746 4.930 4.721 1.00 98.50 82 LEU A CA 1
ATOM 629 C C . LEU A 1 82 ? 1.490 5.786 4.808 1.00 98.50 82 LEU A C 1
ATOM 631 O O . LEU A 1 82 ? 0.380 5.290 4.988 1.00 98.50 82 LEU A O 1
ATOM 635 N N . ASP A 1 83 ? 1.666 7.078 4.589 1.00 97.88 83 ASP A N 1
ATOM 636 C CA . ASP A 1 83 ? 0.552 7.943 4.249 1.00 97.88 83 ASP A CA 1
ATOM 637 C C . ASP A 1 83 ? 0.105 7.731 2.804 1.00 97.88 83 ASP A C 1
ATOM 639 O O . ASP A 1 83 ? 0.878 7.347 1.913 1.00 97.88 83 ASP A O 1
ATOM 643 N N . GLU A 1 84 ? -1.170 8.020 2.581 1.00 97.06 84 GLU A N 1
ATOM 644 C CA . GLU A 1 84 ? -1.760 8.072 1.255 1.00 97.06 84 GLU A CA 1
ATOM 645 C C . GLU A 1 84 ? -1.095 9.098 0.322 1.00 97.06 84 GLU A C 1
ATOM 647 O O . GLU A 1 84 ? -0.226 9.888 0.704 1.00 97.06 84 GLU A O 1
ATOM 652 N N . TYR A 1 85 ? -1.496 9.072 -0.950 1.00 97.25 85 TYR A N 1
ATOM 653 C CA . TYR A 1 85 ? -0.994 10.014 -1.951 1.00 97.25 85 TYR A CA 1
ATOM 654 C C . TYR A 1 85 ? -1.162 11.486 -1.537 1.00 97.25 85 TYR A C 1
ATOM 656 O O . TYR A 1 85 ? -2.023 11.852 -0.739 1.00 97.25 85 TYR A O 1
ATOM 664 N N . ALA A 1 86 ? -0.381 12.358 -2.184 1.00 95.50 86 ALA A N 1
ATOM 665 C CA . ALA A 1 86 ? -0.576 13.804 -2.109 1.00 95.50 86 ALA A CA 1
ATOM 666 C C . ALA A 1 86 ? -2.041 14.208 -2.404 1.00 95.50 86 ALA A C 1
ATOM 668 O O . ALA A 1 86 ? -2.680 13.548 -3.234 1.00 95.50 86 ALA A O 1
ATOM 669 N N . PRO A 1 87 ? -2.556 15.298 -1.795 1.00 94.62 87 PRO A N 1
ATOM 670 C CA . PRO A 1 87 ? -3.970 15.669 -1.867 1.00 94.62 87 PRO A CA 1
ATOM 671 C C . PRO A 1 87 ? -4.552 15.707 -3.282 1.00 9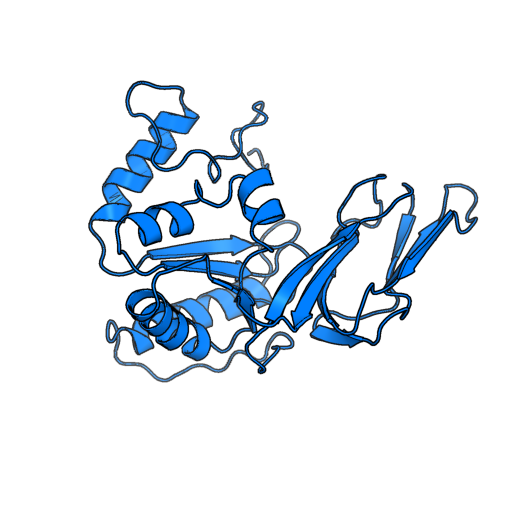4.62 87 PRO A C 1
ATOM 673 O O . PRO A 1 87 ? -5.635 15.170 -3.505 1.00 94.62 87 PRO A O 1
ATOM 676 N N . GLU A 1 88 ? -3.828 16.264 -4.261 1.00 94.69 88 GLU A N 1
ATOM 677 C CA . GLU A 1 88 ? -4.333 16.358 -5.636 1.00 94.69 88 GLU A CA 1
ATOM 678 C C . GLU A 1 88 ? -4.569 14.967 -6.238 1.00 94.69 88 GLU A C 1
ATOM 680 O O . GLU A 1 88 ? -5.585 14.700 -6.879 1.00 94.69 88 GLU A O 1
ATOM 685 N N . LYS A 1 89 ? -3.636 14.044 -5.997 1.00 95.00 89 LYS A N 1
ATOM 686 C CA . LYS A 1 89 ? -3.711 12.677 -6.511 1.00 95.00 89 LYS A CA 1
ATOM 687 C C . LYS A 1 89 ? -4.704 11.821 -5.728 1.00 95.00 89 LYS A C 1
ATOM 689 O O . LYS A 1 89 ? -5.353 10.964 -6.327 1.00 95.00 89 LYS A O 1
ATOM 694 N N . TYR A 1 90 ? -4.838 12.062 -4.426 1.00 96.06 90 TYR A N 1
ATOM 695 C CA . TYR A 1 90 ? -5.839 11.427 -3.571 1.00 96.06 90 TYR A CA 1
ATOM 696 C C . TYR A 1 90 ? -7.265 11.733 -4.055 1.00 96.06 90 TYR A C 1
ATOM 698 O O . TYR A 1 90 ? -8.080 10.817 -4.201 1.00 96.06 90 TYR A O 1
ATOM 706 N N . GLU A 1 91 ? -7.522 12.996 -4.409 1.00 95.44 91 GLU A N 1
ATOM 707 C CA . GLU A 1 91 ? -8.800 13.452 -4.961 1.00 95.44 91 GLU A CA 1
ATOM 708 C C . GLU A 1 91 ? -9.061 12.874 -6.357 1.00 95.44 91 GLU A C 1
ATOM 710 O O . GLU A 1 91 ? -10.094 12.246 -6.588 1.00 95.44 91 GLU A O 1
ATOM 715 N N . VAL A 1 92 ? -8.095 12.981 -7.280 1.00 95.31 92 VAL A N 1
ATOM 716 C CA . VAL A 1 92 ? -8.229 12.435 -8.646 1.00 95.31 92 VAL A CA 1
ATOM 717 C C . VAL A 1 92 ? -8.502 10.928 -8.627 1.00 95.31 92 VAL A C 1
ATOM 719 O O . VAL A 1 92 ? -9.306 10.428 -9.415 1.00 95.31 92 VAL A O 1
ATOM 722 N N . LYS A 1 93 ? -7.868 10.188 -7.709 1.00 94.31 93 LYS A N 1
ATOM 723 C CA . LYS A 1 93 ? -8.100 8.748 -7.534 1.00 94.31 93 LYS A CA 1
ATOM 724 C C . LYS A 1 93 ? -9.382 8.423 -6.757 1.00 94.31 93 LYS A C 1
ATOM 726 O O . LYS A 1 93 ? -9.677 7.236 -6.621 1.00 94.31 93 LYS A O 1
ATOM 731 N N . LYS A 1 94 ? -10.136 9.421 -6.278 1.00 95.81 94 LYS A N 1
ATOM 732 C CA . LYS A 1 94 ? -11.369 9.288 -5.478 1.00 95.81 94 LYS A CA 1
ATOM 733 C C . LYS A 1 94 ? -11.191 8.402 -4.244 1.00 95.81 94 LYS A C 1
ATOM 735 O O . LYS A 1 94 ? -12.063 7.605 -3.903 1.00 95.81 94 LYS A O 1
ATOM 740 N N . LEU A 1 95 ? -10.042 8.515 -3.583 1.00 96.62 95 LEU A N 1
ATOM 741 C CA . LEU A 1 95 ? -9.707 7.668 -2.435 1.00 96.62 95 LEU A CA 1
ATOM 742 C C . LEU A 1 95 ? -10.541 8.007 -1.200 1.00 96.62 95 LEU A C 1
ATOM 744 O O . LEU A 1 95 ? -10.849 7.123 -0.417 1.00 96.62 95 LEU A O 1
ATOM 748 N N . ALA A 1 96 ? -11.057 9.233 -1.109 1.00 96.81 96 ALA A N 1
ATOM 749 C CA . ALA A 1 96 ? -11.994 9.636 -0.062 1.00 96.81 96 ALA A CA 1
ATOM 750 C C . ALA A 1 96 ? -13.351 8.893 -0.089 1.00 96.81 96 ALA A C 1
ATOM 752 O O . ALA A 1 96 ? -14.175 9.126 0.799 1.00 96.81 96 ALA A O 1
ATOM 753 N N . ALA A 1 97 ? -13.605 8.087 -1.129 1.00 97.12 97 ALA A N 1
ATOM 754 C CA . ALA A 1 97 ? -14.762 7.204 -1.292 1.00 97.12 97 ALA A CA 1
ATOM 755 C C . ALA A 1 97 ? -14.390 5.711 -1.134 1.00 97.12 97 ALA A C 1
ATOM 757 O O . ALA A 1 97 ? -15.124 4.832 -1.599 1.00 97.12 97 ALA A O 1
ATOM 758 N N . SER A 1 98 ? -13.237 5.425 -0.519 1.00 97.94 98 SER A N 1
ATOM 759 C CA . SER A 1 98 ? -12.861 4.101 -0.017 1.00 97.94 98 SER A CA 1
ATOM 760 C C . SER A 1 98 ? -13.545 3.807 1.321 1.00 97.94 98 SER A C 1
ATOM 762 O O . SER A 1 98 ? -14.076 4.717 1.967 1.00 97.94 98 SER A O 1
ATOM 764 N N . LEU A 1 99 ? -13.526 2.546 1.761 1.00 98.19 99 LEU A N 1
ATOM 765 C CA . LEU A 1 99 ? -14.068 2.182 3.072 1.00 98.19 99 LEU A CA 1
ATOM 766 C C . LEU A 1 99 ? -13.346 2.924 4.221 1.00 98.19 99 LEU A C 1
ATOM 768 O O . LEU A 1 99 ? -14.047 3.581 4.997 1.00 98.19 99 LEU A O 1
ATOM 772 N N . PRO A 1 100 ? -11.998 2.923 4.319 1.00 98.25 100 PRO A N 1
ATOM 773 C CA . PRO A 1 100 ? -11.303 3.692 5.355 1.00 98.25 100 PRO A CA 1
ATOM 774 C C . PRO A 1 100 ? -11.514 5.207 5.237 1.00 98.25 100 PRO A C 1
ATOM 776 O O . PRO A 1 100 ? -11.782 5.887 6.229 1.00 98.25 100 PRO A O 1
ATOM 779 N N . GLY A 1 101 ? -11.498 5.744 4.013 1.00 97.94 101 GLY A N 1
ATOM 780 C CA . GLY A 1 101 ? -11.703 7.172 3.767 1.00 97.94 101 GLY A CA 1
ATOM 781 C C . GLY A 1 101 ? -13.080 7.668 4.227 1.00 97.94 101 GLY A C 1
ATOM 782 O O . GLY A 1 101 ? -13.195 8.762 4.782 1.00 97.94 101 GLY A O 1
ATOM 783 N N . VAL A 1 102 ? -14.133 6.865 4.040 1.00 98.31 102 VAL A N 1
ATOM 784 C CA . VAL A 1 102 ? -15.483 7.170 4.545 1.00 98.31 102 VAL A CA 1
ATOM 785 C C . VAL A 1 102 ? -15.586 6.951 6.054 1.00 98.31 102 VAL A C 1
ATOM 787 O O . VAL A 1 102 ? -16.170 7.787 6.740 1.00 98.31 102 VAL A O 1
ATOM 790 N N . ALA A 1 103 ? -14.979 5.891 6.592 1.00 98.50 103 ALA A N 1
ATOM 791 C CA . ALA A 1 103 ? -14.942 5.637 8.031 1.00 98.50 103 ALA A CA 1
ATOM 792 C C . ALA A 1 103 ? -14.308 6.802 8.809 1.00 98.50 103 ALA A C 1
ATOM 794 O O . ALA A 1 103 ? -14.883 7.280 9.787 1.00 98.50 103 ALA A O 1
ATOM 795 N N . ILE A 1 104 ? -13.183 7.334 8.325 1.00 98.31 104 ILE A N 1
ATOM 796 C CA . ILE A 1 104 ? -12.501 8.478 8.943 1.00 98.31 104 ILE A CA 1
ATOM 797 C C . ILE A 1 104 ? -13.364 9.743 8.934 1.00 98.31 104 ILE A C 1
ATOM 799 O O . ILE A 1 104 ? -13.385 10.468 9.930 1.00 98.31 104 ILE A O 1
ATOM 803 N N . LYS A 1 105 ? -14.116 10.004 7.855 1.00 97.12 105 LYS A N 1
ATOM 804 C CA . LYS A 1 105 ? -15.065 11.136 7.797 1.00 97.12 105 LYS A CA 1
ATOM 805 C C . LYS A 1 105 ? -16.166 11.032 8.851 1.00 97.12 105 LYS A C 1
ATOM 807 O O . LYS A 1 105 ? -16.646 12.051 9.333 1.00 97.12 105 LYS A O 1
ATOM 812 N N . GLU A 1 106 ? -16.525 9.811 9.227 1.00 97.69 106 GLU A N 1
ATOM 813 C CA . GLU A 1 106 ? -17.522 9.497 10.255 1.00 97.69 106 GLU A CA 1
ATOM 814 C C . GLU A 1 106 ? -16.877 9.309 11.641 1.00 97.69 106 GLU A C 1
ATOM 816 O O . GLU A 1 106 ? -17.513 8.824 12.573 1.00 97.69 106 GLU A O 1
ATOM 821 N N . ASN A 1 107 ? -15.614 9.731 11.789 1.00 97.81 107 ASN A N 1
ATOM 822 C CA . ASN A 1 107 ? -14.830 9.676 13.021 1.00 97.81 107 ASN A CA 1
ATOM 823 C C . ASN A 1 107 ? -14.588 8.248 13.556 1.00 97.81 107 ASN A C 1
ATOM 825 O O . ASN A 1 107 ? -14.393 8.053 14.757 1.00 97.81 107 ASN A O 1
ATOM 829 N N . ILE A 1 108 ? -14.565 7.256 12.662 1.00 98.44 108 ILE A N 1
ATOM 830 C CA . ILE A 1 108 ? -14.228 5.860 12.961 1.00 98.44 108 ILE A CA 1
ATOM 831 C C . ILE A 1 108 ? -12.768 5.616 12.542 1.00 98.44 108 ILE A C 1
ATOM 833 O O . ILE A 1 108 ? -12.428 5.812 11.369 1.00 98.44 108 ILE A O 1
ATOM 837 N N . PRO A 1 109 ? -11.873 5.207 13.461 1.00 98.50 109 PRO A N 1
ATOM 838 C CA . PRO A 1 109 ? -10.482 4.946 13.120 1.00 98.50 109 PRO A CA 1
ATOM 839 C C . PRO A 1 109 ? -10.391 3.744 12.181 1.00 98.50 109 PRO A C 1
ATOM 841 O O . PRO A 1 109 ? -11.038 2.714 12.383 1.00 98.50 109 PRO A O 1
ATOM 844 N N . SER A 1 110 ? -9.600 3.891 11.126 1.00 98.69 110 SER A N 1
ATOM 845 C CA . SER A 1 110 ? -9.444 2.847 10.125 1.00 98.69 110 SER A CA 1
ATOM 846 C C . SER A 1 110 ? -8.154 3.002 9.336 1.00 98.69 110 SER A C 1
ATOM 848 O O . SER A 1 110 ? -7.558 4.080 9.316 1.00 98.69 110 SER A O 1
ATOM 850 N N . PHE A 1 111 ? -7.723 1.917 8.701 1.00 98.75 111 PHE A N 1
ATOM 851 C CA . PHE A 1 111 ? -6.639 1.929 7.726 1.00 98.75 111 PHE A CA 1
ATOM 852 C C . PHE A 1 111 ? -6.787 0.775 6.733 1.00 98.75 111 PHE A C 1
ATOM 854 O O . PHE A 1 111 ? -7.506 -0.199 6.984 1.00 98.75 111 PHE A O 1
ATOM 861 N N . THR A 1 112 ? -6.063 0.874 5.619 1.00 98.69 112 THR A N 1
ATOM 862 C CA . THR A 1 112 ? -5.920 -0.229 4.660 1.00 98.69 112 THR A CA 1
ATOM 863 C C . THR A 1 112 ? -4.659 -1.024 4.980 1.00 98.69 112 THR A C 1
ATOM 865 O O . THR A 1 112 ? -3.602 -0.425 5.177 1.00 98.69 112 THR A O 1
ATOM 868 N N . VAL A 1 113 ? -4.744 -2.353 4.990 1.00 98.75 113 VAL A N 1
ATOM 869 C CA . VAL A 1 113 ? -3.586 -3.259 4.985 1.00 98.75 113 VAL A CA 1
ATOM 870 C C . VAL A 1 113 ? -3.393 -3.771 3.566 1.00 98.75 113 VAL A C 1
ATOM 872 O O . VAL A 1 113 ? -4.326 -4.297 2.977 1.00 98.75 113 VAL A O 1
ATOM 875 N N . GLU A 1 114 ? -2.187 -3.663 3.033 1.00 98.19 114 GLU A N 1
ATOM 876 C CA . GLU A 1 114 ? -1.810 -4.132 1.704 1.00 98.19 114 GLU A CA 1
ATOM 877 C C . GLU A 1 114 ? -0.787 -5.261 1.850 1.00 98.19 114 GLU A C 1
ATOM 879 O O . GLU A 1 114 ? 0.335 -5.051 2.318 1.00 98.19 114 GLU A O 1
ATOM 884 N N . LEU A 1 115 ? -1.185 -6.477 1.474 1.00 97.44 115 LEU A N 1
ATOM 885 C CA . LEU A 1 115 ? -0.337 -7.669 1.518 1.00 97.44 115 LEU A CA 1
ATOM 886 C C . LEU A 1 115 ? 0.219 -8.019 0.128 1.00 97.44 115 LEU A C 1
ATOM 888 O O . LEU A 1 115 ? -0.413 -7.725 -0.887 1.00 97.44 115 LEU A O 1
ATOM 892 N N . PRO A 1 116 ? 1.379 -8.682 0.040 1.00 94.25 116 PRO A N 1
ATOM 893 C CA . PRO A 1 116 ? 1.846 -9.225 -1.229 1.00 94.25 116 PRO A CA 1
ATOM 894 C C . PRO A 1 116 ? 0.889 -10.299 -1.763 1.00 94.25 116 PRO A C 1
ATOM 896 O O . PRO A 1 116 ? 0.289 -11.058 -1.001 1.00 94.25 116 PRO A O 1
ATOM 899 N N . GLY A 1 117 ? 0.770 -10.373 -3.087 1.00 89.94 117 GLY A N 1
ATOM 900 C CA . GLY A 1 117 ? -0.038 -11.374 -3.780 1.00 89.94 117 GLY A CA 1
ATOM 901 C C . GLY A 1 117 ? -0.366 -10.945 -5.206 1.00 89.94 117 GLY A C 1
ATOM 902 O O . GLY A 1 117 ? -1.031 -9.933 -5.407 1.00 89.94 117 GLY A O 1
ATOM 903 N N . VAL A 1 118 ? 0.108 -11.709 -6.195 1.00 83.81 118 VAL A N 1
ATOM 904 C CA . VAL A 1 118 ? -0.063 -11.408 -7.632 1.00 83.81 118 VAL A CA 1
ATOM 905 C C . VAL A 1 118 ? -1.182 -12.255 -8.240 1.00 83.81 118 VAL A C 1
ATOM 907 O O . VAL A 1 118 ? -2.205 -11.736 -8.677 1.00 83.81 118 VAL A O 1
ATOM 910 N N . ILE A 1 119 ? -1.006 -13.579 -8.253 1.00 83.38 119 ILE A N 1
ATOM 911 C CA . ILE A 1 119 ? -2.004 -14.538 -8.734 1.00 83.38 119 ILE A CA 1
ATOM 912 C C . ILE A 1 119 ? -2.120 -15.651 -7.701 1.00 83.38 119 ILE A C 1
ATOM 914 O O . ILE A 1 119 ? -1.169 -16.396 -7.476 1.00 83.38 119 ILE A O 1
ATOM 918 N N . GLY A 1 120 ? -3.313 -15.789 -7.125 1.00 83.69 120 GLY A N 1
ATOM 919 C CA . GLY A 1 120 ? -3.580 -16.786 -6.094 1.00 83.69 120 GLY A CA 1
ATOM 920 C C . GLY A 1 120 ? -2.987 -16.421 -4.725 1.00 83.69 120 GLY A C 1
ATOM 921 O O . GLY A 1 120 ? -2.519 -15.299 -4.529 1.00 83.69 120 GLY A O 1
ATOM 922 N N . PRO A 1 121 ? -3.068 -17.349 -3.759 1.00 84.81 121 PRO A N 1
ATOM 923 C CA . PRO A 1 121 ? -2.553 -17.135 -2.412 1.00 84.81 121 PRO A CA 1
ATOM 924 C C . PRO A 1 121 ? -1.018 -17.090 -2.392 1.00 84.81 121 PRO A C 1
ATOM 926 O O . PRO A 1 121 ? -0.366 -18.029 -2.842 1.00 84.81 121 PRO A O 1
ATOM 929 N N . ASP A 1 122 ? -0.452 -16.024 -1.824 1.00 89.62 122 ASP A N 1
ATOM 930 C CA . ASP A 1 122 ? 0.968 -15.949 -1.467 1.00 89.62 122 ASP A CA 1
ATOM 931 C C . ASP A 1 122 ? 1.150 -16.472 -0.034 1.00 89.62 122 ASP A C 1
ATOM 933 O O . ASP A 1 122 ? 0.596 -15.910 0.910 1.00 89.62 122 ASP A O 1
ATOM 937 N N . GLU A 1 123 ? 1.895 -17.565 0.145 1.00 93.19 123 GLU A N 1
ATOM 938 C CA . GLU A 1 123 ? 2.052 -18.213 1.457 1.00 93.19 123 GLU A CA 1
ATOM 939 C C . GLU A 1 123 ? 2.703 -17.294 2.497 1.00 93.19 123 GLU A C 1
ATOM 941 O O . GLU A 1 123 ? 2.293 -17.275 3.662 1.00 93.19 123 GLU A O 1
ATOM 946 N N . LYS A 1 124 ? 3.689 -16.487 2.085 1.00 94.81 124 LYS A N 1
ATOM 947 C CA . LYS A 1 124 ? 4.330 -15.528 2.985 1.00 94.81 124 LYS A CA 1
ATOM 948 C C . LYS A 1 124 ? 3.375 -14.381 3.298 1.00 94.81 124 LYS A C 1
ATOM 950 O O . LYS A 1 124 ? 3.272 -13.992 4.455 1.00 94.81 124 LYS A O 1
ATOM 955 N N . GLY A 1 125 ? 2.642 -13.877 2.307 1.00 95.81 125 GLY A N 1
ATOM 956 C CA . GLY A 1 125 ? 1.594 -12.872 2.471 1.00 95.81 125 GLY A CA 1
ATOM 957 C C . GLY A 1 125 ? 0.497 -13.325 3.433 1.00 95.81 125 GLY A C 1
ATOM 958 O O . GLY A 1 125 ? 0.088 -12.548 4.291 1.00 95.81 125 GLY A O 1
ATOM 959 N N . ILE A 1 126 ? 0.085 -14.594 3.370 1.00 96.00 126 ILE A N 1
ATOM 960 C CA . ILE A 1 126 ? -0.863 -15.199 4.318 1.00 96.00 126 ILE A CA 1
ATOM 961 C C . ILE A 1 126 ? -0.278 -15.229 5.734 1.00 96.00 126 ILE A C 1
ATOM 963 O O . ILE A 1 126 ? -0.956 -14.800 6.668 1.00 96.00 126 ILE A O 1
ATOM 967 N N . SER A 1 127 ? 0.971 -15.683 5.896 1.00 96.94 127 SER A N 1
ATOM 968 C CA . SER A 1 127 ? 1.663 -15.678 7.197 1.00 96.94 127 SER A CA 1
ATOM 969 C C . SER A 1 127 ? 1.715 -14.269 7.794 1.00 96.94 127 SER A C 1
ATOM 971 O O . SER A 1 127 ? 1.329 -14.055 8.944 1.00 96.94 127 SER A O 1
ATOM 973 N N . VAL A 1 128 ? 2.106 -13.276 6.989 1.00 97.75 128 VAL A N 1
ATOM 974 C CA . VAL A 1 128 ? 2.130 -11.870 7.407 1.00 97.75 128 VAL A CA 1
ATOM 975 C C . VAL A 1 128 ? 0.734 -11.375 7.770 1.00 97.75 128 VAL A C 1
ATOM 977 O O . VAL A 1 128 ? 0.571 -10.755 8.816 1.00 97.75 128 VAL A O 1
ATOM 980 N N . GLY A 1 129 ? -0.277 -11.654 6.946 1.00 97.56 129 GLY A N 1
ATOM 981 C CA . GLY A 1 129 ? -1.654 -11.237 7.198 1.00 97.56 129 GLY A CA 1
ATOM 982 C C . GLY A 1 129 ? -2.195 -11.774 8.521 1.00 97.56 129 GLY A C 1
ATOM 983 O O . GLY A 1 129 ? -2.815 -11.026 9.276 1.00 97.56 129 GLY A O 1
ATOM 984 N N . PHE A 1 130 ? -1.898 -13.036 8.842 1.00 97.56 130 PHE A N 1
ATOM 985 C CA . PHE A 1 130 ? -2.242 -13.636 10.130 1.00 97.56 130 PHE A CA 1
ATOM 986 C C . PHE A 1 130 ? -1.587 -12.885 11.297 1.00 97.56 130 PHE A C 1
ATOM 988 O O . PHE A 1 130 ? -2.286 -12.445 12.211 1.00 97.56 130 PHE A O 1
ATOM 995 N N . LYS A 1 131 ? -0.266 -12.674 11.239 1.00 98.31 131 LYS A N 1
ATOM 996 C CA . LYS A 1 131 ? 0.488 -11.960 12.283 1.00 98.31 131 LYS A CA 1
ATOM 997 C C . LYS A 1 131 ? 0.014 -10.522 12.460 1.00 98.31 131 LYS A C 1
ATOM 999 O O . LYS A 1 131 ? -0.184 -10.077 13.585 1.00 98.31 131 LYS A O 1
ATOM 1004 N N . VAL A 1 132 ? -0.226 -9.808 11.359 1.00 98.25 132 VAL A N 1
ATOM 1005 C CA . VAL A 1 132 ? -0.739 -8.431 11.366 1.00 98.25 132 VAL A CA 1
ATOM 1006 C C . VAL A 1 132 ? -2.102 -8.375 12.049 1.00 98.25 132 VAL A C 1
ATOM 1008 O O . VAL A 1 132 ? -2.277 -7.576 12.965 1.00 98.25 132 VAL A O 1
ATOM 1011 N N . LEU A 1 133 ? -3.048 -9.240 11.674 1.00 97.94 133 LEU A N 1
ATOM 1012 C CA . LEU A 1 133 ? -4.372 -9.277 12.303 1.00 97.94 133 LEU A CA 1
ATOM 1013 C C . LEU A 1 133 ? -4.289 -9.628 13.792 1.00 97.94 133 LEU A C 1
ATOM 1015 O O . LEU A 1 133 ? -4.912 -8.951 14.609 1.00 97.94 133 LEU A O 1
ATOM 1019 N N . LYS A 1 134 ? -3.475 -10.622 14.161 1.00 98.19 134 LYS A N 1
ATOM 1020 C CA . LYS A 1 134 ? -3.227 -10.983 15.562 1.00 98.19 134 LYS A CA 1
ATOM 1021 C C . LYS A 1 134 ? -2.659 -9.803 16.355 1.00 98.19 134 LYS A C 1
ATOM 1023 O O . LYS A 1 134 ? -3.190 -9.466 17.410 1.00 98.19 134 LYS A O 1
ATOM 1028 N N . ASN A 1 135 ? -1.641 -9.124 15.829 1.00 98.44 135 ASN A N 1
ATOM 1029 C CA . ASN A 1 135 ? -1.020 -7.967 16.475 1.00 98.44 135 ASN A CA 1
ATOM 1030 C C . ASN A 1 135 ? -1.988 -6.778 16.602 1.00 98.44 135 ASN A C 1
ATOM 1032 O O . ASN A 1 135 ? -1.948 -6.064 17.607 1.00 98.44 135 ASN A O 1
ATOM 1036 N N . ILE A 1 136 ? -2.890 -6.580 15.633 1.00 98.19 136 ILE A N 1
ATOM 1037 C CA . ILE A 1 136 ? -3.975 -5.590 15.726 1.00 98.19 136 ILE A CA 1
ATOM 1038 C C . ILE A 1 136 ? -4.927 -5.961 16.864 1.00 98.19 136 ILE A C 1
ATOM 1040 O O . ILE A 1 136 ? -5.190 -5.129 17.730 1.00 98.19 136 ILE A O 1
ATOM 1044 N N . MET A 1 137 ? -5.417 -7.203 16.898 1.00 97.94 137 MET A N 1
ATOM 1045 C CA . MET A 1 137 ? -6.337 -7.672 17.939 1.00 97.94 137 MET A CA 1
ATOM 1046 C C . MET A 1 137 ? -5.714 -7.575 19.335 1.00 97.94 137 MET A C 1
ATOM 1048 O O . MET A 1 137 ? -6.372 -7.103 20.259 1.00 97.94 137 MET A O 1
ATOM 1052 N N . LEU A 1 138 ? -4.440 -7.947 19.475 1.00 97.94 138 LEU A N 1
ATOM 1053 C CA . LEU A 1 138 ? -3.674 -7.800 20.712 1.00 97.94 138 LEU A CA 1
ATOM 1054 C C . LEU A 1 138 ? -3.560 -6.326 21.123 1.00 97.94 138 LEU A C 1
ATOM 1056 O O . LEU A 1 138 ? -3.813 -5.969 22.269 1.00 97.94 138 LEU A O 1
ATOM 1060 N N . THR A 1 139 ? -3.223 -5.449 20.175 1.00 97.50 139 THR A N 1
ATOM 1061 C CA . THR A 1 139 ? -3.083 -4.007 20.419 1.00 97.50 139 THR A CA 1
ATOM 1062 C C . THR A 1 139 ? -4.390 -3.355 20.863 1.00 97.50 139 THR A C 1
ATOM 1064 O O . THR A 1 139 ? -4.368 -2.453 21.701 1.00 97.50 139 THR A O 1
ATOM 1067 N N . LEU A 1 140 ? -5.513 -3.802 20.303 1.00 97.25 140 LEU A N 1
ATOM 1068 C CA . LEU A 1 140 ? -6.855 -3.342 20.656 1.00 97.25 140 LEU A CA 1
ATOM 1069 C C . LEU A 1 140 ? -7.401 -4.009 21.932 1.00 97.25 140 LEU A C 1
ATOM 1071 O O . LEU A 1 140 ? -8.499 -3.669 22.360 1.00 97.25 140 LEU A O 1
ATOM 1075 N N . GLY A 1 141 ? -6.661 -4.942 22.542 1.00 97.38 141 GLY A N 1
ATOM 1076 C CA . GLY A 1 141 ? -7.090 -5.656 23.747 1.00 97.38 141 GLY A CA 1
ATOM 1077 C C . GLY A 1 141 ? -8.227 -6.654 23.507 1.00 97.38 141 GLY A C 1
ATOM 1078 O O . GLY A 1 141 ? -8.955 -6.982 24.438 1.00 97.38 141 GLY A O 1
ATOM 1079 N N . LEU A 1 142 ? -8.404 -7.124 22.268 1.00 97.44 142 LEU A N 1
ATOM 1080 C CA . LEU A 1 142 ? -9.438 -8.100 21.902 1.00 97.44 142 LEU A CA 1
ATOM 1081 C C . LEU A 1 142 ? -9.044 -9.540 22.253 1.00 97.44 142 LEU A C 1
ATOM 1083 O O . LEU A 1 142 ? -9.913 -10.404 22.348 1.00 97.44 142 LEU A O 1
ATOM 1087 N N . ILE A 1 143 ? -7.743 -9.801 22.403 1.00 97.75 143 ILE A N 1
ATOM 1088 C CA . ILE A 1 143 ? -7.181 -11.108 22.751 1.00 97.75 143 ILE A CA 1
ATOM 1089 C C . ILE A 1 143 ? -6.016 -10.946 23.729 1.00 97.75 143 ILE A C 1
ATOM 1091 O O . ILE A 1 143 ? -5.316 -9.933 23.710 1.00 97.75 143 ILE A O 1
ATOM 1095 N N . GLU A 1 144 ? -5.781 -11.981 24.532 1.00 97.00 144 GLU A N 1
ATOM 1096 C CA . GLU A 1 144 ? -4.581 -12.140 25.354 1.00 97.00 144 GLU A CA 1
ATOM 1097 C C . GLU A 1 144 ? -3.655 -13.157 24.677 1.00 97.00 144 GLU A C 1
ATOM 1099 O O . GLU A 1 144 ? -3.915 -14.358 24.693 1.00 97.00 144 GLU A O 1
ATOM 1104 N N . ASP A 1 145 ? -2.595 -12.674 24.034 1.00 96.00 145 ASP A N 1
ATOM 1105 C CA . ASP A 1 145 ? -1.623 -13.501 23.312 1.00 96.00 145 ASP A CA 1
ATOM 1106 C C . ASP A 1 145 ? -0.249 -12.797 23.303 1.00 96.00 145 ASP A C 1
ATOM 1108 O O . ASP A 1 145 ? -0.110 -11.663 23.771 1.00 96.00 145 ASP A O 1
ATOM 1112 N N . SER A 1 146 ? 0.789 -13.451 22.790 1.00 95.81 146 SER A N 1
ATOM 1113 C CA . SER A 1 146 ? 2.098 -12.843 22.566 1.00 95.81 146 SER A CA 1
ATOM 1114 C C . SER A 1 146 ? 2.171 -12.128 21.216 1.00 95.81 146 SER A C 1
ATOM 1116 O O . SER A 1 146 ? 1.554 -12.530 20.230 1.00 95.81 146 SER A O 1
ATOM 1118 N N . TYR A 1 147 ? 2.958 -11.052 21.171 1.00 97.12 147 TYR A N 1
ATOM 1119 C CA . TYR A 1 147 ? 3.272 -10.348 19.930 1.00 97.12 147 TYR A CA 1
ATOM 1120 C C . TYR A 1 147 ? 4.081 -11.243 18.981 1.00 97.12 147 TYR A C 1
ATOM 1122 O O . TYR A 1 147 ? 5.058 -11.866 19.405 1.00 97.12 147 TYR A O 1
ATOM 1130 N N . GLU A 1 148 ? 3.722 -11.252 17.695 1.00 95.69 148 GLU A N 1
ATOM 1131 C CA . GLU A 1 148 ? 4.460 -11.979 16.660 1.00 95.69 148 GLU A CA 1
ATOM 1132 C C . GLU A 1 148 ? 5.183 -11.026 15.708 1.00 95.69 148 GLU A C 1
ATOM 1134 O O . GLU A 1 148 ? 4.570 -10.186 15.051 1.00 95.69 148 GLU A O 1
ATOM 1139 N N . GLU A 1 149 ? 6.502 -11.176 15.593 1.00 95.94 149 GLU A N 1
ATOM 1140 C CA . GLU A 1 149 ? 7.294 -10.355 14.681 1.00 95.94 149 GLU A CA 1
ATOM 1141 C C . GLU A 1 149 ? 7.103 -10.786 13.216 1.00 95.94 149 GLU A C 1
ATOM 1143 O O . GLU A 1 149 ? 7.089 -11.978 12.871 1.00 95.94 149 GLU A O 1
ATOM 1148 N N . VAL A 1 150 ? 6.982 -9.786 12.343 1.00 95.75 150 VAL A N 1
ATOM 1149 C CA . VAL A 1 150 ? 6.923 -9.956 10.891 1.00 95.75 150 VAL A CA 1
ATOM 1150 C C . VAL A 1 150 ? 8.333 -9.824 10.323 1.00 95.75 150 VAL A C 1
ATOM 1152 O O . VAL A 1 150 ? 8.913 -8.742 10.340 1.00 95.75 150 VAL A O 1
ATOM 1155 N N . ASN A 1 151 ? 8.869 -10.929 9.805 1.00 95.31 151 ASN A N 1
ATOM 1156 C CA . ASN A 1 151 ? 10.250 -11.037 9.315 1.00 95.31 151 ASN A CA 1
ATOM 1157 C C . ASN A 1 151 ? 10.328 -11.616 7.888 1.00 95.31 151 ASN A C 1
ATOM 1159 O O . ASN A 1 151 ? 11.408 -11.783 7.327 1.00 95.31 151 ASN A O 1
ATOM 1163 N N . GLU A 1 152 ? 9.182 -11.940 7.288 1.00 95.62 152 GLU A N 1
ATOM 1164 C CA . GLU A 1 152 ? 9.073 -12.572 5.973 1.00 95.62 152 GLU A CA 1
ATOM 1165 C C . GLU A 1 152 ? 9.417 -11.627 4.812 1.00 95.62 152 GLU A C 1
ATOM 1167 O O . GLU A 1 152 ? 9.780 -12.097 3.729 1.00 95.62 152 GLU A O 1
ATOM 1172 N N . TYR A 1 153 ? 9.317 -10.313 5.041 1.00 96.25 153 TYR A N 1
ATOM 1173 C CA . TYR A 1 153 ? 9.583 -9.252 4.070 1.00 96.25 153 TYR A CA 1
ATOM 1174 C C . TYR A 1 153 ? 10.365 -8.095 4.705 1.00 96.25 153 TYR A C 1
ATOM 1176 O O . TYR A 1 153 ? 10.277 -7.884 5.915 1.00 96.25 153 TYR A O 1
ATOM 1184 N N . PRO A 1 154 ? 11.082 -7.294 3.897 1.00 97.00 154 PRO A N 1
ATOM 1185 C CA . PRO A 1 154 ? 11.639 -6.027 4.350 1.00 97.00 154 PRO A CA 1
ATOM 1186 C C . PRO A 1 154 ? 10.556 -5.073 4.868 1.00 97.00 154 PRO A C 1
ATOM 1188 O O . PRO A 1 154 ? 9.476 -4.966 4.285 1.00 97.00 154 PRO A O 1
ATOM 1191 N N . VAL A 1 155 ? 10.881 -4.331 5.927 1.00 97.31 155 VAL A N 1
ATOM 1192 C CA . VAL A 1 155 ? 9.995 -3.340 6.550 1.00 97.31 155 VAL A CA 1
ATOM 1193 C C . VAL A 1 155 ? 10.704 -1.992 6.621 1.00 97.31 155 VAL A C 1
ATOM 1195 O O . VAL A 1 155 ? 11.821 -1.890 7.135 1.00 97.31 155 VAL A O 1
ATOM 1198 N N . ILE A 1 156 ? 10.043 -0.938 6.143 1.00 97.50 156 ILE A N 1
ATOM 1199 C CA . ILE A 1 156 ? 10.507 0.439 6.316 1.00 97.50 156 ILE A CA 1
ATOM 1200 C C . ILE A 1 156 ? 10.074 0.889 7.712 1.00 97.50 156 ILE A C 1
ATOM 1202 O O . ILE A 1 156 ? 8.901 1.162 7.952 1.00 97.50 156 ILE A O 1
ATOM 1206 N N . LYS A 1 157 ? 11.029 0.935 8.646 1.00 94.25 157 LYS A N 1
ATOM 1207 C CA . LYS A 1 157 ? 10.770 1.273 10.059 1.00 94.25 157 LYS A CA 1
ATOM 1208 C C . LYS A 1 157 ? 10.579 2.774 10.309 1.00 94.25 157 LYS A C 1
ATOM 1210 O O . LYS A 1 157 ? 10.067 3.163 11.354 1.00 94.25 157 LYS A O 1
ATOM 1215 N N . GLU A 1 158 ? 11.035 3.620 9.388 1.00 94.19 158 GLU A N 1
ATOM 1216 C CA . GLU A 1 158 ? 10.907 5.074 9.497 1.00 94.19 158 GLU A CA 1
ATOM 1217 C C . GLU A 1 158 ? 9.479 5.531 9.150 1.00 94.19 158 GLU A C 1
ATOM 1219 O O . GLU A 1 158 ? 8.923 5.121 8.133 1.00 94.19 158 GLU A O 1
ATOM 1224 N N . LEU A 1 159 ? 8.914 6.435 9.956 1.00 94.81 159 LEU A N 1
ATOM 1225 C CA . LEU A 1 159 ? 7.648 7.116 9.656 1.00 94.81 159 LEU A CA 1
ATOM 1226 C C . LEU A 1 159 ? 7.878 8.408 8.851 1.00 94.81 159 LEU A C 1
ATOM 1228 O O . LEU A 1 159 ? 9.011 8.857 8.661 1.00 94.81 159 LEU A O 1
ATOM 1232 N N . GLY A 1 160 ? 6.788 9.041 8.406 1.00 95.75 160 GLY A N 1
ATOM 1233 C CA . GLY A 1 160 ? 6.838 10.296 7.639 1.00 95.75 160 GLY A CA 1
ATOM 1234 C C . GLY A 1 160 ? 7.061 10.087 6.140 1.00 95.75 160 GLY A C 1
ATOM 1235 O O . GLY A 1 160 ? 7.582 10.965 5.447 1.00 95.75 160 GLY A O 1
ATOM 1236 N N . TYR A 1 161 ? 6.680 8.911 5.647 1.00 97.75 161 TYR A N 1
ATOM 1237 C CA . TYR A 1 161 ? 6.699 8.562 4.237 1.00 97.75 161 TYR A CA 1
ATOM 1238 C C . TYR A 1 161 ? 5.276 8.495 3.691 1.00 97.75 161 TYR A C 1
ATOM 1240 O O . TYR A 1 161 ? 4.361 8.046 4.375 1.00 97.75 161 TYR A O 1
ATOM 1248 N N . ARG A 1 162 ? 5.105 8.906 2.436 1.00 97.44 162 ARG A N 1
ATOM 1249 C CA . ARG A 1 162 ? 3.866 8.725 1.674 1.00 97.44 162 ARG A CA 1
ATOM 1250 C C . ARG A 1 162 ? 4.121 7.920 0.414 1.00 97.44 162 ARG A C 1
ATOM 1252 O O . ARG A 1 162 ? 5.246 7.923 -0.099 1.00 97.44 162 ARG A O 1
ATOM 1259 N N . ARG A 1 163 ? 3.082 7.284 -0.122 1.00 97.75 163 ARG A N 1
ATOM 1260 C CA . ARG A 1 163 ? 3.189 6.569 -1.398 1.00 97.75 163 ARG A CA 1
ATOM 1261 C C . ARG A 1 163 ? 3.157 7.510 -2.608 1.00 97.75 163 ARG A C 1
ATOM 1263 O O . ARG A 1 163 ? 2.359 8.445 -2.675 1.00 97.75 163 ARG A O 1
ATOM 1270 N N . GLU A 1 164 ? 3.998 7.236 -3.599 1.00 97.88 164 GLU A N 1
ATOM 1271 C CA . GLU A 1 164 ? 3.997 7.870 -4.922 1.00 97.88 164 GLU A CA 1
ATOM 1272 C C . GLU A 1 164 ? 4.159 6.800 -6.018 1.00 97.88 164 GLU A C 1
ATOM 1274 O O . GLU A 1 164 ? 4.749 5.749 -5.784 1.00 97.88 164 GLU A O 1
ATOM 1279 N N . ASP A 1 165 ? 3.623 7.063 -7.216 1.00 97.81 165 ASP A N 1
ATOM 1280 C CA . ASP A 1 165 ? 3.794 6.160 -8.368 1.00 97.81 165 ASP A CA 1
ATOM 1281 C C . ASP A 1 165 ? 4.944 6.687 -9.230 1.00 97.81 165 ASP A C 1
ATOM 1283 O O . ASP A 1 165 ? 4.986 7.884 -9.525 1.00 97.81 165 ASP A O 1
ATOM 1287 N N . VAL A 1 166 ? 5.812 5.792 -9.693 1.00 98.06 166 VAL A N 1
ATOM 1288 C CA . VAL A 1 166 ? 6.726 6.036 -10.811 1.00 98.06 166 VAL A CA 1
ATOM 1289 C C . VAL A 1 166 ? 6.087 5.442 -12.060 1.00 98.06 166 VAL A C 1
ATOM 1291 O O . VAL A 1 166 ? 5.861 4.235 -12.125 1.00 98.06 166 VAL A O 1
ATOM 1294 N N . THR A 1 167 ? 5.767 6.288 -13.034 1.00 97.69 167 THR A N 1
ATOM 1295 C CA . THR A 1 167 ? 5.027 5.905 -14.244 1.00 97.69 167 THR A CA 1
ATOM 1296 C C . THR A 1 167 ? 5.978 5.639 -15.406 1.00 97.69 167 THR A C 1
ATOM 1298 O O . THR A 1 167 ? 6.896 6.423 -15.625 1.00 97.69 167 THR A O 1
ATOM 1301 N N . ALA A 1 168 ? 5.731 4.576 -16.172 1.00 97.44 168 ALA A N 1
ATOM 1302 C CA . ALA A 1 168 ? 6.420 4.325 -17.437 1.00 97.44 168 ALA A CA 1
ATOM 1303 C C . ALA A 1 168 ? 5.847 5.202 -18.557 1.00 97.44 168 ALA A C 1
ATOM 1305 O O . ALA A 1 168 ? 4.626 5.280 -18.729 1.00 97.44 168 ALA A O 1
ATOM 1306 N N . LEU A 1 169 ? 6.705 5.831 -19.355 1.00 97.50 169 LEU A N 1
ATOM 1307 C CA . LEU A 1 169 ? 6.295 6.629 -20.515 1.00 97.50 169 LEU A CA 1
ATOM 1308 C C . LEU A 1 169 ? 6.089 5.755 -21.765 1.00 97.50 169 LEU A C 1
ATOM 1310 O O . LEU A 1 169 ? 5.196 6.021 -22.573 1.00 97.50 169 LEU A O 1
ATOM 1314 N N . HIS A 1 170 ? 6.845 4.668 -21.891 1.00 97.62 170 HIS A N 1
ATOM 1315 C CA . HIS A 1 170 ? 6.834 3.743 -23.019 1.00 97.62 170 HIS A CA 1
ATOM 1316 C C . HIS A 1 170 ? 6.379 2.348 -22.594 1.00 97.62 170 HIS A C 1
ATOM 1318 O O . HIS A 1 170 ? 6.739 1.838 -21.534 1.00 97.62 170 HIS A O 1
ATOM 1324 N N . GLY A 1 171 ? 5.585 1.713 -23.455 1.00 97.06 171 GLY A N 1
ATOM 1325 C CA . GLY A 1 171 ? 5.229 0.310 -23.307 1.00 97.06 171 GLY A CA 1
ATOM 1326 C C . GLY A 1 171 ? 6.336 -0.619 -23.804 1.00 97.06 171 GLY A C 1
ATOM 1327 O O . GLY A 1 171 ? 7.067 -0.290 -24.739 1.00 97.06 171 GLY A O 1
ATOM 1328 N N . GLY A 1 172 ? 6.438 -1.803 -23.206 1.00 97.56 172 GLY A N 1
ATOM 1329 C CA . GLY A 1 172 ? 7.435 -2.800 -23.584 1.00 97.56 172 GLY A CA 1
ATOM 1330 C C . GLY A 1 172 ? 7.644 -3.876 -22.526 1.00 97.56 172 GLY A C 1
ATOM 1331 O O . GLY A 1 172 ? 6.793 -4.094 -21.662 1.00 97.56 172 GLY A O 1
ATOM 1332 N N . PHE A 1 173 ? 8.784 -4.553 -22.600 1.00 98.06 173 PHE A N 1
ATOM 1333 C CA . PHE A 1 173 ? 9.226 -5.521 -21.602 1.00 98.06 173 PHE A CA 1
ATOM 1334 C C . PHE A 1 173 ? 10.027 -4.817 -20.514 1.00 98.06 173 PHE A C 1
ATOM 1336 O O . PHE A 1 173 ? 11.020 -4.163 -20.827 1.00 98.06 173 PHE A O 1
ATOM 1343 N N . ILE A 1 174 ? 9.593 -4.937 -19.260 1.00 98.00 174 ILE A N 1
ATOM 1344 C CA . ILE A 1 174 ? 10.215 -4.261 -18.118 1.00 98.00 174 ILE A CA 1
ATOM 1345 C C . ILE A 1 174 ? 11.144 -5.203 -17.341 1.00 98.00 174 ILE A C 1
ATOM 1347 O O . ILE A 1 174 ? 10.787 -6.333 -16.991 1.00 98.00 174 ILE A O 1
ATOM 1351 N N . GLU A 1 175 ? 12.348 -4.717 -17.053 1.00 97.00 175 GLU A N 1
ATOM 1352 C CA . GLU A 1 175 ? 13.390 -5.407 -16.295 1.00 97.00 175 GLU A CA 1
ATOM 1353 C C . GLU A 1 175 ? 13.857 -4.528 -15.132 1.00 97.00 175 GLU A C 1
ATOM 1355 O O . GLU A 1 175 ? 14.361 -3.428 -15.348 1.00 97.00 175 GLU A O 1
ATOM 1360 N N . TYR A 1 176 ? 13.700 -5.012 -13.899 1.00 97.56 176 TYR A N 1
ATOM 1361 C CA . TYR A 1 176 ? 14.055 -4.266 -12.691 1.00 97.56 176 TYR A CA 1
ATOM 1362 C C . TYR A 1 176 ? 15.524 -4.435 -12.298 1.00 97.56 176 TYR A C 1
ATOM 1364 O O . TYR A 1 176 ? 16.092 -5.521 -12.411 1.00 97.56 176 TYR A O 1
ATOM 1372 N N . ASN A 1 177 ? 16.120 -3.359 -11.785 1.00 95.62 177 ASN A N 1
ATOM 1373 C CA . ASN A 1 177 ? 17.480 -3.319 -11.241 1.00 95.62 177 ASN A CA 1
ATOM 1374 C C . ASN A 1 177 ? 17.515 -3.087 -9.721 1.00 95.62 177 ASN A C 1
ATOM 1376 O O . ASN A 1 177 ? 18.591 -2.885 -9.169 1.00 95.62 177 ASN A O 1
ATOM 1380 N N . VAL A 1 178 ? 16.352 -3.102 -9.069 1.00 97.88 178 VAL A N 1
ATOM 1381 C CA . VAL A 1 178 ? 16.163 -2.819 -7.641 1.00 97.88 178 VAL A CA 1
ATOM 1382 C C . VAL A 1 178 ? 15.327 -3.914 -6.985 1.00 97.88 178 VAL A C 1
ATOM 1384 O O . VAL A 1 178 ? 14.590 -4.635 -7.664 1.00 97.88 178 VAL A O 1
ATOM 1387 N N . SER A 1 179 ? 15.419 -4.020 -5.664 1.00 97.69 179 SER A N 1
ATOM 1388 C CA . SER A 1 179 ? 14.657 -4.968 -4.847 1.00 97.69 179 SER A CA 1
ATOM 1389 C C . SER A 1 179 ? 13.566 -4.282 -4.025 1.00 97.69 179 SER A C 1
ATOM 1391 O O . SER A 1 179 ? 13.649 -3.101 -3.694 1.00 97.69 179 SER A O 1
ATOM 1393 N N . LEU A 1 180 ? 12.537 -5.042 -3.650 1.00 97.88 180 LEU A N 1
ATOM 1394 C CA . LEU A 1 180 ? 11.517 -4.587 -2.703 1.00 97.88 180 LEU A CA 1
ATOM 1395 C C . LEU A 1 180 ? 12.156 -4.212 -1.353 1.00 97.88 180 LEU A C 1
ATOM 1397 O O . LEU A 1 180 ? 13.021 -4.925 -0.850 1.00 97.88 180 LEU A O 1
ATOM 1401 N N . GLY A 1 181 ? 11.731 -3.090 -0.774 1.00 98.12 181 GLY A N 1
ATOM 1402 C CA . GLY A 1 181 ? 12.273 -2.522 0.462 1.00 98.12 181 GLY A CA 1
ATOM 1403 C C . GLY A 1 181 ? 13.615 -1.798 0.313 1.00 98.12 181 GLY A C 1
ATOM 1404 O O . GLY A 1 181 ? 14.104 -1.233 1.289 1.00 98.12 181 GLY A O 1
ATOM 1405 N N . GLU A 1 182 ? 14.222 -1.786 -0.875 1.00 98.44 182 GLU A N 1
ATOM 1406 C CA . GLU A 1 182 ? 15.496 -1.106 -1.113 1.00 98.44 182 GLU A CA 1
ATOM 1407 C C . GLU A 1 182 ? 15.333 0.419 -1.051 1.00 98.44 182 GLU A C 1
ATOM 1409 O O . GLU A 1 182 ? 14.406 0.970 -1.648 1.00 98.44 182 GLU A O 1
ATOM 1414 N N . LYS A 1 183 ? 16.253 1.103 -0.354 1.00 98.38 183 LYS A N 1
ATOM 1415 C CA . LYS A 1 183 ? 16.368 2.569 -0.365 1.00 98.38 183 LYS A CA 1
ATOM 1416 C C . LYS A 1 183 ? 17.285 2.999 -1.505 1.00 98.38 183 LYS A C 1
ATOM 1418 O O . LYS A 1 183 ? 18.454 2.620 -1.526 1.00 98.38 183 LYS A O 1
ATOM 1423 N N . VAL A 1 184 ? 16.786 3.831 -2.410 1.00 98.44 184 VAL A N 1
ATOM 1424 C CA . VAL A 1 184 ? 17.521 4.315 -3.584 1.00 98.44 184 VAL A CA 1
ATOM 1425 C C . VAL A 1 184 ? 17.580 5.837 -3.609 1.00 98.44 184 VAL A C 1
ATOM 1427 O O . VAL A 1 184 ? 16.695 6.511 -3.087 1.00 98.44 184 VAL A O 1
ATOM 1430 N N . LYS A 1 185 ? 18.636 6.386 -4.217 1.00 98.50 185 LYS A N 1
ATOM 1431 C CA . LYS A 1 185 ? 18.808 7.832 -4.406 1.00 98.50 185 LYS A CA 1
ATOM 1432 C C . LYS A 1 185 ? 18.023 8.319 -5.623 1.00 98.50 185 LYS A C 1
ATOM 1434 O O . LYS A 1 185 ? 17.634 7.538 -6.489 1.00 98.50 185 LYS A O 1
ATOM 1439 N N . GLU A 1 186 ? 17.842 9.634 -5.706 1.00 98.25 186 GLU A N 1
ATOM 1440 C CA . GLU A 1 186 ? 17.355 10.283 -6.923 1.00 98.25 186 GLU A CA 1
ATOM 1441 C C . GLU A 1 186 ? 18.197 9.875 -8.141 1.00 98.25 186 GLU A C 1
ATOM 1443 O O . GLU A 1 186 ? 19.415 9.715 -8.046 1.00 98.25 186 GLU A O 1
ATOM 1448 N N . ASN A 1 187 ? 17.541 9.713 -9.288 1.00 98.12 187 ASN A N 1
ATOM 1449 C CA . ASN A 1 187 ? 18.115 9.277 -10.559 1.00 98.12 187 ASN A CA 1
ATOM 1450 C C . ASN A 1 187 ? 18.668 7.841 -10.585 1.00 98.12 187 ASN A C 1
ATOM 1452 O O . ASN A 1 187 ? 19.126 7.403 -11.644 1.00 98.12 187 ASN A O 1
ATOM 1456 N N . THR A 1 188 ? 18.575 7.068 -9.494 1.00 98.62 188 THR A N 1
ATOM 1457 C CA . THR A 1 188 ? 18.849 5.626 -9.543 1.00 98.62 188 THR A CA 1
ATOM 1458 C C . THR A 1 188 ? 17.905 4.960 -10.542 1.00 98.62 188 THR A C 1
ATOM 1460 O O . THR A 1 188 ? 16.692 5.173 -10.517 1.00 98.62 188 THR A O 1
ATOM 1463 N N . ARG A 1 189 ? 18.460 4.137 -11.433 1.00 98.31 189 ARG A N 1
ATOM 1464 C CA . ARG A 1 189 ? 17.688 3.358 -12.403 1.00 98.31 189 ARG A CA 1
ATOM 1465 C C . ARG A 1 189 ? 16.930 2.241 -11.687 1.00 98.31 189 ARG A C 1
ATOM 1467 O O . ARG A 1 189 ? 17.542 1.310 -11.176 1.00 98.31 189 ARG A O 1
ATOM 1474 N N . ILE A 1 190 ? 15.606 2.351 -11.675 1.00 98.25 190 ILE A N 1
ATOM 1475 C CA . ILE A 1 190 ? 14.680 1.358 -11.121 1.00 98.25 190 ILE A CA 1
ATOM 1476 C C . ILE A 1 190 ? 14.522 0.208 -12.114 1.00 98.25 190 ILE A C 1
ATOM 1478 O O . ILE A 1 190 ? 14.577 -0.958 -11.726 1.00 98.25 190 ILE A O 1
ATOM 1482 N N . ALA A 1 191 ? 14.323 0.533 -13.393 1.00 98.06 191 ALA A N 1
ATOM 1483 C CA . ALA A 1 191 ? 14.084 -0.455 -14.434 1.00 98.06 191 ALA A CA 1
ATOM 1484 C C . ALA A 1 191 ? 14.524 0.023 -15.821 1.00 98.06 191 ALA A C 1
ATOM 1486 O O . ALA A 1 191 ? 14.711 1.217 -16.066 1.00 98.06 191 ALA A O 1
ATOM 1487 N N . ILE A 1 192 ? 14.627 -0.928 -16.743 1.00 98.25 192 ILE A N 1
ATOM 1488 C CA . ILE A 1 192 ? 14.783 -0.710 -18.181 1.00 98.25 192 ILE A CA 1
ATOM 1489 C C . ILE A 1 192 ? 13.540 -1.256 -18.878 1.00 98.25 192 ILE A C 1
ATOM 1491 O O . ILE A 1 192 ? 13.054 -2.330 -18.520 1.00 98.25 192 ILE A O 1
ATOM 1495 N N . ILE A 1 193 ? 13.044 -0.535 -19.882 1.00 98.44 193 ILE A N 1
ATOM 1496 C CA . ILE A 1 193 ? 11.966 -1.000 -20.758 1.00 98.44 193 ILE A CA 1
ATOM 1497 C C . ILE A 1 193 ? 12.530 -1.218 -22.158 1.00 98.44 193 ILE A C 1
ATOM 1499 O O . ILE A 1 193 ? 13.171 -0.326 -22.723 1.00 98.44 193 ILE A O 1
ATOM 1503 N N . ARG A 1 194 ? 12.283 -2.403 -22.723 1.00 98.38 194 ARG A N 1
ATOM 1504 C CA . ARG A 1 194 ? 12.699 -2.781 -24.079 1.00 98.38 194 ARG A CA 1
ATOM 1505 C C . ARG A 1 194 ? 11.514 -2.977 -25.014 1.00 98.38 194 ARG A C 1
ATOM 1507 O O . ARG A 1 194 ? 10.476 -3.498 -24.604 1.00 98.38 194 ARG A O 1
ATOM 1514 N N . ASN A 1 195 ? 11.679 -2.614 -26.282 1.00 97.19 195 ASN A N 1
ATOM 1515 C CA . ASN A 1 195 ? 10.725 -2.990 -27.326 1.00 97.19 195 ASN A CA 1
ATOM 1516 C C . ASN A 1 195 ? 10.916 -4.459 -27.761 1.00 97.19 195 ASN A C 1
ATOM 1518 O O . ASN A 1 195 ? 11.789 -5.174 -27.266 1.00 97.19 195 ASN A O 1
ATOM 1522 N N . VAL A 1 196 ? 10.100 -4.918 -28.714 1.00 95.75 196 VAL A N 1
ATOM 1523 C CA . VAL A 1 196 ? 10.156 -6.294 -29.247 1.00 95.75 196 VAL A CA 1
ATOM 1524 C C . VAL A 1 196 ? 11.446 -6.623 -30.007 1.00 95.75 196 VAL A C 1
ATOM 1526 O O . VAL A 1 196 ? 11.745 -7.798 -30.198 1.00 95.75 196 VAL A O 1
ATOM 1529 N N . PHE A 1 197 ? 12.219 -5.613 -30.412 1.00 97.00 197 PHE A N 1
ATOM 1530 C CA . PHE A 1 197 ? 13.521 -5.769 -31.066 1.00 97.00 197 PHE A CA 1
ATOM 1531 C C . PHE A 1 197 ? 14.685 -5.794 -30.060 1.00 97.00 197 PHE A C 1
ATOM 1533 O O . PHE A 1 197 ? 15.837 -5.961 -30.452 1.00 97.00 197 PHE A O 1
ATOM 1540 N N . GLY A 1 198 ? 14.397 -5.653 -28.761 1.00 95.31 198 GLY A N 1
ATOM 1541 C CA . GLY A 1 198 ? 15.393 -5.647 -27.691 1.00 95.31 198 GLY A CA 1
ATOM 1542 C C . GLY A 1 198 ? 16.045 -4.285 -27.441 1.00 95.31 198 GLY A C 1
ATOM 1543 O O . GLY A 1 198 ? 16.912 -4.181 -26.571 1.00 95.31 198 GLY A O 1
ATOM 1544 N N . GLU A 1 199 ? 15.633 -3.230 -28.141 1.00 98.00 199 GLU A N 1
ATOM 1545 C CA . GLU A 1 199 ? 16.164 -1.877 -27.958 1.00 98.00 199 GLU A CA 1
ATOM 1546 C C . GLU A 1 199 ? 15.607 -1.256 -26.674 1.00 98.00 199 GLU A C 1
ATOM 1548 O O . GLU A 1 199 ? 14.423 -1.414 -26.370 1.00 98.00 199 GLU A O 1
ATOM 1553 N N . ILE A 1 200 ? 16.449 -0.539 -25.922 1.00 98.25 200 ILE A N 1
ATOM 1554 C CA . ILE A 1 200 ? 16.007 0.210 -24.740 1.00 98.25 200 ILE A CA 1
ATOM 1555 C C . ILE A 1 200 ? 15.201 1.417 -25.213 1.00 98.25 200 ILE A C 1
ATOM 1557 O O . ILE A 1 200 ? 15.749 2.307 -25.859 1.00 98.25 200 ILE A O 1
ATOM 1561 N N . VAL A 1 201 ? 13.920 1.453 -24.859 1.00 98.19 201 VAL A N 1
ATOM 1562 C CA . VAL A 1 201 ? 13.029 2.585 -25.149 1.00 98.19 201 VAL A CA 1
ATOM 1563 C C . VAL A 1 201 ? 12.887 3.530 -23.959 1.00 98.19 201 VAL A C 1
ATOM 1565 O O . VAL A 1 201 ? 12.538 4.691 -24.142 1.00 98.19 201 VAL A O 1
ATOM 1568 N N . GLU A 1 202 ? 13.192 3.065 -22.743 1.00 98.31 202 GLU A N 1
ATOM 1569 C CA . GLU A 1 202 ? 13.150 3.894 -21.538 1.00 98.31 202 GLU A CA 1
ATOM 1570 C C . GLU A 1 202 ? 14.044 3.348 -20.420 1.00 98.31 202 GLU A C 1
ATOM 1572 O O . GLU A 1 202 ? 14.121 2.139 -20.191 1.00 98.31 202 GLU A O 1
ATOM 1577 N N . GLU A 1 203 ? 14.671 4.262 -19.677 1.00 98.31 203 GLU A N 1
ATOM 1578 C CA . GLU A 1 203 ? 15.219 3.991 -18.349 1.00 98.31 203 GLU A CA 1
ATOM 1579 C C . GLU A 1 203 ? 14.308 4.628 -17.297 1.00 98.31 203 GLU A C 1
ATOM 1581 O O . GLU A 1 203 ? 14.283 5.851 -17.146 1.00 98.31 203 GLU A O 1
ATOM 1586 N N . VAL A 1 204 ? 13.583 3.804 -16.544 1.00 98.25 204 VAL A N 1
ATOM 1587 C CA . VAL A 1 204 ? 12.725 4.273 -15.453 1.00 98.25 204 VAL A CA 1
ATOM 1588 C C . VAL A 1 204 ? 13.613 4.608 -14.260 1.00 98.25 204 VAL A C 1
ATOM 1590 O O . VAL A 1 204 ? 14.303 3.735 -13.726 1.00 98.25 204 VAL A O 1
ATOM 1593 N N . LYS A 1 205 ? 13.612 5.873 -13.835 1.00 98.56 205 LYS A N 1
ATOM 1594 C CA . LYS A 1 205 ? 14.484 6.384 -12.766 1.00 98.56 205 LYS A CA 1
ATOM 1595 C C . LYS A 1 205 ? 13.689 6.832 -11.549 1.00 98.56 205 LYS A C 1
ATOM 1597 O O . LYS A 1 205 ? 12.559 7.300 -11.666 1.00 98.56 205 LYS A O 1
ATOM 1602 N N . ALA A 1 206 ? 14.302 6.703 -10.377 1.00 98.44 206 ALA A N 1
ATOM 1603 C CA . ALA A 1 206 ? 13.759 7.222 -9.134 1.00 98.44 206 ALA A CA 1
ATOM 1604 C C . ALA A 1 206 ? 13.711 8.761 -9.192 1.00 98.44 206 ALA A C 1
ATOM 1606 O O . ALA A 1 206 ? 14.749 9.389 -9.406 1.00 98.44 206 ALA A O 1
ATOM 1607 N N . PRO A 1 207 ? 12.542 9.394 -8.986 1.00 97.38 207 PRO A N 1
ATOM 1608 C CA . PRO A 1 207 ? 12.402 10.846 -9.108 1.00 97.38 207 PRO A CA 1
ATOM 1609 C C . PRO A 1 207 ? 12.984 11.619 -7.915 1.00 97.38 207 PRO A C 1
ATOM 1611 O O . PRO A 1 207 ? 13.057 12.840 -7.959 1.00 97.38 207 PRO A O 1
ATOM 1614 N N . LYS A 1 208 ? 13.312 10.925 -6.821 1.00 97.06 208 LYS A N 1
ATOM 1615 C CA . LYS A 1 208 ? 13.918 11.443 -5.586 1.00 97.06 208 LYS A CA 1
ATOM 1616 C C . LYS A 1 208 ? 14.419 10.264 -4.748 1.00 97.06 208 LYS A C 1
ATOM 1618 O O . LYS A 1 208 ? 14.158 9.117 -5.109 1.00 97.06 208 LYS A O 1
ATOM 1623 N N . GLU A 1 209 ? 15.098 10.533 -3.632 1.00 98.25 209 GLU A N 1
ATOM 1624 C CA . GLU A 1 209 ? 15.407 9.474 -2.664 1.00 98.25 209 GLU A CA 1
ATOM 1625 C C . GLU A 1 209 ? 14.112 8.831 -2.141 1.00 98.25 209 GLU A C 1
ATOM 1627 O O . GLU A 1 209 ? 13.198 9.521 -1.675 1.00 98.25 209 GLU A O 1
ATOM 1632 N N . CYS A 1 210 ? 14.019 7.508 -2.241 1.00 98.50 210 CYS A N 1
ATOM 1633 C CA . CYS A 1 210 ? 12.813 6.766 -1.906 1.00 98.50 210 CYS A CA 1
ATOM 1634 C C . CYS A 1 210 ? 13.117 5.318 -1.522 1.00 98.50 210 CYS A C 1
ATOM 1636 O O . CYS A 1 210 ? 14.225 4.825 -1.725 1.00 98.50 210 CYS A O 1
ATOM 1638 N N . TYR A 1 211 ? 12.114 4.630 -0.983 1.00 98.75 211 TYR A N 1
ATOM 1639 C CA . TYR A 1 211 ? 12.122 3.172 -0.892 1.00 98.75 211 TYR A CA 1
ATOM 1640 C C . TYR A 1 211 ? 11.232 2.558 -1.969 1.00 98.75 211 TYR A C 1
ATOM 1642 O O . TYR A 1 211 ? 10.180 3.111 -2.293 1.00 98.75 211 TYR A O 1
ATOM 1650 N N . ILE A 1 212 ? 11.611 1.385 -2.469 1.00 98.69 212 ILE A N 1
ATOM 1651 C CA . ILE A 1 212 ? 10.795 0.589 -3.391 1.00 98.69 212 ILE A CA 1
ATOM 1652 C C . ILE A 1 212 ? 9.757 -0.210 -2.594 1.00 98.69 212 ILE A C 1
ATOM 1654 O O . ILE A 1 212 ? 10.111 -1.113 -1.842 1.00 98.69 212 ILE A O 1
ATOM 1658 N N . VAL A 1 213 ? 8.471 0.106 -2.748 1.00 98.62 213 VAL A N 1
ATOM 1659 C CA . VAL A 1 213 ? 7.379 -0.531 -1.984 1.00 98.62 213 VAL A CA 1
ATOM 1660 C C . VAL A 1 213 ? 6.722 -1.644 -2.787 1.00 98.62 213 VAL A C 1
ATOM 1662 O O . VAL A 1 213 ? 6.511 -2.737 -2.268 1.00 98.62 213 VAL A O 1
ATOM 1665 N N . ALA A 1 214 ? 6.416 -1.372 -4.053 1.00 98.19 214 ALA A N 1
ATOM 1666 C CA . ALA A 1 214 ? 5.852 -2.349 -4.971 1.00 98.19 214 ALA A CA 1
ATOM 1667 C C . ALA A 1 214 ? 6.419 -2.155 -6.374 1.00 98.19 214 ALA A C 1
ATOM 1669 O O . ALA A 1 214 ? 6.793 -1.047 -6.763 1.00 98.19 214 ALA A O 1
ATOM 1670 N N . LEU A 1 215 ? 6.456 -3.233 -7.140 1.00 97.62 215 LEU A N 1
ATOM 1671 C CA . LEU A 1 215 ? 6.869 -3.250 -8.535 1.00 97.62 215 LEU A CA 1
ATOM 1672 C C . LEU A 1 215 ? 5.701 -3.742 -9.388 1.00 97.62 215 LEU A C 1
ATOM 1674 O O . LEU A 1 215 ? 4.830 -4.466 -8.904 1.00 97.62 215 LEU A O 1
ATOM 1678 N N . HIS A 1 216 ? 5.677 -3.354 -10.662 1.00 95.12 216 HIS A N 1
ATOM 1679 C CA . HIS A 1 216 ? 4.740 -3.942 -11.609 1.00 95.12 216 HIS A CA 1
ATOM 1680 C C . HIS A 1 216 ? 4.966 -5.459 -11.648 1.00 95.12 216 HIS A C 1
ATOM 1682 O O . HIS A 1 216 ? 6.086 -5.946 -11.812 1.00 95.12 216 HIS A O 1
ATOM 1688 N N . ASP A 1 217 ? 3.891 -6.204 -11.443 1.00 87.62 217 ASP A N 1
ATOM 1689 C CA . ASP A 1 217 ? 3.890 -7.656 -11.278 1.00 87.62 217 ASP A CA 1
ATOM 1690 C C . ASP A 1 217 ? 4.081 -8.414 -12.603 1.00 87.62 217 ASP A C 1
ATOM 1692 O O . ASP A 1 217 ? 4.484 -9.578 -12.631 1.00 87.62 217 ASP A O 1
ATOM 1696 N N . SER A 1 218 ? 3.826 -7.735 -13.716 1.00 85.50 218 SER A N 1
ATOM 1697 C CA . SER A 1 218 ? 3.945 -8.252 -15.066 1.00 85.50 218 SER A CA 1
ATOM 1698 C C . SER A 1 218 ? 5.282 -7.858 -15.705 1.00 85.50 218 SER A C 1
ATOM 1700 O O . SER A 1 218 ? 5.793 -6.755 -15.544 1.00 85.50 218 SER A O 1
ATOM 1702 N N . ARG A 1 219 ? 5.850 -8.754 -16.523 1.00 90.38 219 ARG A N 1
ATOM 1703 C CA . ARG A 1 219 ? 7.051 -8.460 -17.334 1.00 90.38 219 ARG A CA 1
ATOM 1704 C C . ARG A 1 219 ? 6.766 -7.567 -18.545 1.00 90.38 219 ARG A C 1
ATOM 1706 O O . ARG A 1 219 ? 7.683 -7.254 -19.296 1.00 90.38 219 ARG A O 1
ATOM 1713 N N . ARG A 1 220 ? 5.510 -7.172 -18.753 1.00 95.44 220 ARG A N 1
ATOM 1714 C CA . ARG A 1 220 ? 5.068 -6.252 -19.804 1.00 95.44 220 ARG A CA 1
ATOM 1715 C C . ARG A 1 220 ? 4.445 -5.031 -19.157 1.00 95.44 220 ARG A C 1
ATOM 1717 O O . ARG A 1 220 ? 3.595 -5.186 -18.294 1.00 95.44 220 ARG A O 1
ATOM 1724 N N . ILE A 1 221 ? 4.798 -3.846 -19.612 1.00 97.06 221 ILE A N 1
ATOM 1725 C CA . ILE A 1 221 ? 4.218 -2.603 -19.114 1.00 97.06 221 ILE A CA 1
ATOM 1726 C C . ILE A 1 221 ? 3.635 -1.803 -20.273 1.00 97.06 221 ILE A C 1
ATOM 1728 O O . ILE A 1 221 ? 4.124 -1.886 -21.400 1.00 97.06 221 ILE A O 1
ATOM 1732 N N . TRP A 1 222 ? 2.574 -1.046 -20.005 1.00 96.62 222 TRP A N 1
ATOM 1733 C CA . TRP A 1 222 ? 1.967 -0.136 -20.974 1.00 96.62 222 TRP A CA 1
ATOM 1734 C C . TRP A 1 222 ? 2.373 1.302 -20.668 1.00 96.62 222 TRP A C 1
ATOM 1736 O O . TRP A 1 222 ? 2.515 1.664 -19.498 1.00 96.62 222 TRP A O 1
ATOM 1746 N N . SER A 1 223 ? 2.476 2.138 -21.702 1.00 97.12 223 SER A N 1
ATOM 1747 C CA . SER A 1 223 ? 2.621 3.586 -21.534 1.00 97.12 223 SER A CA 1
ATOM 1748 C C . SER A 1 223 ? 1.560 4.132 -20.577 1.00 97.12 223 SER A C 1
ATOM 1750 O O . SER A 1 223 ? 0.373 3.836 -20.718 1.00 97.12 223 SER A O 1
ATOM 1752 N N . GLY A 1 224 ? 1.991 4.916 -19.593 1.00 96.12 224 GLY A N 1
ATOM 1753 C CA . GLY A 1 224 ? 1.132 5.485 -18.556 1.00 96.12 224 GLY A CA 1
ATOM 1754 C C . GLY A 1 224 ? 0.856 4.564 -17.362 1.00 96.12 224 GLY A C 1
ATOM 1755 O O . GLY A 1 224 ? 0.185 4.993 -16.425 1.00 96.12 224 GLY A O 1
ATOM 1756 N N . SER A 1 225 ? 1.367 3.327 -17.350 1.00 96.06 225 SER A N 1
ATOM 1757 C CA . SER A 1 225 ? 1.215 2.415 -16.206 1.00 96.06 225 SER A CA 1
ATOM 1758 C C . SER A 1 225 ? 2.221 2.715 -15.095 1.00 96.06 225 SER A C 1
ATOM 1760 O O . SER A 1 225 ? 3.353 3.122 -15.361 1.00 96.06 225 SER A O 1
ATOM 1762 N N . THR A 1 226 ? 1.838 2.449 -13.844 1.00 97.00 226 THR A N 1
ATOM 1763 C CA . THR A 1 226 ? 2.770 2.469 -12.709 1.00 97.00 226 THR A CA 1
ATOM 1764 C C . THR A 1 226 ? 3.813 1.361 -12.877 1.00 97.00 226 THR A C 1
ATOM 1766 O O . THR A 1 226 ? 3.479 0.179 -12.853 1.00 97.00 226 THR A O 1
ATOM 1769 N N . ALA A 1 227 ? 5.079 1.749 -13.016 1.00 97.81 227 ALA A N 1
ATOM 1770 C CA . ALA A 1 227 ? 6.229 0.851 -13.032 1.00 97.81 227 ALA A CA 1
ATOM 1771 C C . ALA A 1 227 ? 6.680 0.471 -11.617 1.00 97.81 227 ALA A C 1
ATOM 1773 O O . ALA A 1 227 ? 7.132 -0.650 -11.398 1.00 97.81 227 ALA A O 1
ATOM 1774 N N . ALA A 1 228 ? 6.566 1.387 -10.657 1.00 98.25 228 ALA A N 1
ATOM 1775 C CA . ALA A 1 228 ? 6.861 1.119 -9.255 1.00 98.25 228 ALA A CA 1
ATOM 1776 C C . ALA A 1 228 ? 6.018 2.008 -8.337 1.00 98.25 228 ALA A C 1
ATOM 1778 O O . ALA A 1 228 ? 5.786 3.178 -8.641 1.00 98.25 228 ALA A O 1
ATOM 1779 N N . LEU A 1 229 ? 5.613 1.462 -7.194 1.00 98.50 229 LEU A N 1
ATOM 1780 C CA . LEU A 1 229 ? 5.151 2.232 -6.048 1.00 98.50 229 LEU A CA 1
ATOM 1781 C C . LEU A 1 229 ? 6.353 2.508 -5.150 1.00 98.50 229 LEU A C 1
ATOM 1783 O O . LEU A 1 229 ? 7.064 1.581 -4.754 1.00 98.50 229 LEU A O 1
ATOM 1787 N N . ILE A 1 230 ? 6.565 3.771 -4.808 1.00 98.62 230 ILE A N 1
ATOM 1788 C CA . ILE A 1 230 ? 7.678 4.203 -3.968 1.00 98.62 230 ILE A CA 1
ATOM 1789 C C . ILE A 1 230 ? 7.174 4.896 -2.706 1.00 98.62 230 ILE A C 1
ATOM 1791 O O . ILE A 1 230 ? 6.141 5.564 -2.720 1.00 98.62 230 ILE A O 1
ATOM 1795 N N . ALA A 1 231 ? 7.925 4.767 -1.618 1.00 98.50 231 ALA A N 1
ATOM 1796 C CA . ALA A 1 231 ? 7.726 5.547 -0.406 1.00 98.50 231 ALA A CA 1
ATOM 1797 C C . ALA A 1 231 ? 8.699 6.723 -0.414 1.00 98.50 231 ALA A C 1
ATOM 1799 O O . ALA A 1 231 ? 9.918 6.533 -0.430 1.00 98.50 231 ALA A O 1
ATOM 1800 N N . VAL A 1 232 ? 8.165 7.942 -0.380 1.00 97.81 232 VAL A N 1
ATOM 1801 C CA . VAL A 1 232 ? 8.963 9.171 -0.369 1.00 97.81 232 VAL A CA 1
ATOM 1802 C C . VAL A 1 232 ? 8.759 9.932 0.926 1.00 97.81 232 VAL A C 1
ATOM 1804 O O . VAL A 1 232 ? 7.641 10.022 1.440 1.00 97.81 232 VAL A O 1
ATOM 1807 N N . LYS A 1 233 ? 9.845 10.498 1.449 1.00 96.00 233 LYS A N 1
ATOM 1808 C CA . LYS A 1 233 ? 9.765 11.358 2.624 1.00 96.00 233 LYS A CA 1
ATOM 1809 C C . LYS A 1 233 ? 9.050 12.646 2.240 1.00 96.00 233 LYS A C 1
ATOM 1811 O O . LYS A 1 233 ? 9.308 13.206 1.172 1.00 96.00 233 LYS A O 1
ATOM 1816 N N . TYR A 1 234 ? 8.149 13.109 3.092 1.00 92.06 234 TYR A N 1
ATOM 1817 C CA . TYR A 1 234 ? 7.431 14.355 2.863 1.00 92.06 234 TYR A CA 1
ATOM 1818 C C . TYR A 1 234 ? 7.262 15.122 4.170 1.00 92.06 234 TYR A C 1
ATOM 1820 O O . TYR A 1 234 ? 7.282 14.542 5.254 1.00 92.06 234 TYR A O 1
ATOM 1828 N N . THR A 1 235 ? 7.092 16.434 4.054 1.00 79.12 235 THR A N 1
ATOM 1829 C CA . THR A 1 235 ? 6.664 17.264 5.177 1.00 79.12 235 THR A CA 1
ATOM 1830 C C . THR A 1 235 ? 5.146 17.388 5.094 1.00 79.12 235 THR A C 1
ATOM 1832 O O . THR A 1 235 ? 4.658 17.934 4.096 1.00 79.12 235 THR A O 1
ATOM 1835 N N . PRO A 1 236 ? 4.387 16.874 6.078 1.00 64.69 236 PRO A N 1
ATOM 1836 C CA . PRO A 1 236 ? 2.967 17.179 6.189 1.00 64.69 236 PRO A CA 1
ATOM 1837 C C . PRO A 1 236 ? 2.795 18.701 6.220 1.00 64.69 236 PRO A C 1
ATOM 1839 O O . PRO A 1 236 ? 3.545 19.384 6.919 1.00 64.69 236 PRO A O 1
ATOM 1842 N N . ARG A 1 237 ? 1.879 19.223 5.401 1.00 51.16 237 ARG A N 1
ATOM 1843 C CA . ARG A 1 237 ? 1.477 20.632 5.475 1.00 51.16 237 ARG A CA 1
ATOM 1844 C C . ARG A 1 237 ? 0.487 20.830 6.609 1.00 51.16 237 ARG A C 1
ATOM 1846 O O . ARG A 1 237 ? -0.316 19.897 6.830 1.00 51.16 237 ARG A O 1
#

pLDDT: mean 95.26, std 6.7, range [49.09, 98.75]

Secondary structure (DSSP, 8-state):
----SSSTTS---GGGSTT--TTS-HHHHHHHHHHHHHTTSS-EEEEEE-BEE--EEEE----HHHHHHHHHHHGGGSSEEEEPPPHHHHHHTTGGGSHHHHHHHTT--EEEEEE-BSSS--HHHHHHHHHHHHHHHHHTTS---------SS------SEEEEEEEPSS-EEEEE-S-TT-EE-TT-EEEEEE-TTS-EEEEEE-SSSEEEEEE-SSSEE-TTSEEEEEEEE----

Foldseek 3Di:
DDPDQDDPPDPDHLQLQPPADCPDDPSRVVNVVVNVVPLVDQEEEAEEADEFFFKEKEDEDADPVLSVVLVLLRLQLQAAYAYEDDPVVCVVVSNCRGSQNVCRVSVRRYIYIYFYDHPDDDPLSVVSVVLSVVSSCVSVVVDDDDRDHRDSGAHDNDDQWHKDFQFDQAKAFKDAPDDHFDWDAFQQFGIFGAHPVRDTPDGRTDNGTWGFGGADNDRIDHHGDGGTITIDHDDDD

Radius of gyration: 18.57 Å; chains: 1; bounding box: 50×39×56 Å